Protein AF-A0A9X0CY20-F1 (afdb_monomer_lite)

Foldseek 3Di:
DDDDDDDDDDDDDDDPDDPDDDDDDDDDPPPVPVVVVVVVVVVVVVVVVVVVVCCVVPPPPPPDDDDPDDDPVPPDDWFPLCVVLCVVVLLVVLLVLVCVLPLCCQVVDPPDDPVNNVVSRDPHDPPPVSLVVSLVVLLVSLVCLCVRRVVDGDLVRGDPVSNVSSVVSNVVSCVSNVCVVVVVVVVVVPPDPPDPDDDDDDDDDD

Sequence (206 aa):
MPLRREKRLPSNSSRVEFVENKKDKSSCQRCFVRRGLIALGLSLAAITLIVVVIVVWFRPSSASDKSAENNDDAQCSFSKEARRVGLDLFLEKLRTEYHRYHPNRIASKPGVTSSEVRQVYQPYDFRPEAIKNATDASTRLYNELQTTVFADVHEQKLKLRERKAMYVAKNVLSVVSDGTLTKRIITAGTGCWVQISSVGNLHAMC

Structure (mmCIF, N/CA/C/O backbone):
data_AF-A0A9X0CY20-F1
#
_entry.id   AF-A0A9X0CY20-F1
#
loop_
_atom_site.group_PDB
_atom_site.id
_atom_site.type_symbol
_atom_site.label_atom_id
_atom_site.label_alt_id
_atom_site.label_comp_id
_atom_site.label_asym_id
_atom_site.label_entity_id
_atom_site.label_seq_id
_atom_site.pdbx_PDB_ins_code
_atom_site.Cartn_x
_atom_site.Cartn_y
_atom_site.Cartn_z
_atom_site.occupancy
_atom_site.B_iso_or_equiv
_atom_site.auth_seq_id
_atom_site.auth_comp_id
_atom_site.auth_asym_id
_atom_site.auth_atom_id
_atom_site.pdbx_PDB_model_num
ATOM 1 N N . MET A 1 1 ? 37.925 37.837 31.688 1.00 39.97 1 MET A N 1
ATOM 2 C CA . MET A 1 1 ? 36.655 37.703 32.437 1.00 39.97 1 MET A CA 1
ATOM 3 C C . MET A 1 1 ? 36.215 36.240 32.410 1.00 39.97 1 MET A C 1
ATOM 5 O O . MET A 1 1 ? 36.235 35.664 31.329 1.00 39.97 1 MET A O 1
ATOM 9 N N . PRO A 1 2 ? 35.925 35.616 33.566 1.00 40.00 2 PRO A N 1
ATOM 10 C CA . PRO A 1 2 ? 35.748 34.168 33.692 1.00 40.00 2 PRO A CA 1
ATOM 11 C C . PRO A 1 2 ? 34.288 33.675 33.574 1.00 40.00 2 PRO A C 1
ATOM 13 O O . PRO A 1 2 ? 33.352 34.368 33.954 1.00 40.00 2 PRO A O 1
ATOM 16 N N . LEU A 1 3 ? 34.167 32.435 33.073 1.00 43.38 3 LEU A N 1
ATOM 17 C CA . LEU A 1 3 ? 33.153 31.382 33.287 1.00 43.38 3 LEU A CA 1
ATOM 18 C C . LEU A 1 3 ? 31.677 31.762 33.536 1.00 43.38 3 LEU A C 1
ATOM 20 O O . LEU A 1 3 ? 31.278 32.086 34.653 1.00 43.38 3 LEU A O 1
ATOM 24 N N . ARG A 1 4 ? 30.819 31.445 32.554 1.00 42.72 4 ARG A N 1
ATOM 25 C CA . ARG A 1 4 ? 29.395 31.142 32.781 1.00 42.72 4 ARG A CA 1
ATOM 26 C C . ARG A 1 4 ? 29.094 29.719 32.300 1.00 42.72 4 ARG A C 1
ATOM 28 O O . ARG A 1 4 ? 28.840 29.473 31.129 1.00 42.72 4 ARG A O 1
ATOM 35 N N . ARG A 1 5 ? 29.199 28.758 33.225 1.00 44.44 5 ARG A N 1
ATOM 36 C CA . ARG A 1 5 ? 28.699 27.385 33.057 1.00 44.44 5 ARG A CA 1
ATOM 37 C C . ARG A 1 5 ? 27.175 27.432 33.096 1.00 44.44 5 ARG A C 1
ATOM 39 O O . ARG A 1 5 ? 26.599 27.716 34.146 1.00 44.44 5 ARG A O 1
ATOM 46 N N . GLU A 1 6 ? 26.540 27.143 31.971 1.00 46.88 6 GLU A N 1
ATOM 47 C CA . GLU A 1 6 ? 25.093 26.984 31.896 1.00 46.88 6 GLU A CA 1
ATOM 48 C C . GLU A 1 6 ? 24.696 25.616 32.463 1.00 46.88 6 GLU A C 1
ATOM 50 O O . GLU A 1 6 ? 25.247 24.570 32.107 1.00 46.88 6 GLU A O 1
ATOM 55 N N . LYS A 1 7 ? 23.793 25.649 33.443 1.00 41.75 7 LYS A N 1
ATOM 56 C CA . LYS A 1 7 ? 23.327 24.488 34.197 1.00 41.75 7 LYS A CA 1
ATOM 57 C C . LYS A 1 7 ? 22.348 23.698 33.326 1.00 41.75 7 LYS A C 1
ATOM 59 O O . LYS A 1 7 ? 21.263 24.186 33.032 1.00 41.75 7 LYS A O 1
ATOM 64 N N . ARG A 1 8 ? 22.701 22.461 32.959 1.00 39.09 8 ARG A N 1
ATOM 65 C CA . ARG A 1 8 ? 21.716 21.480 32.480 1.00 39.09 8 ARG A CA 1
ATOM 66 C C . ARG A 1 8 ? 20.822 21.069 33.649 1.00 39.09 8 ARG A C 1
ATOM 68 O O . ARG A 1 8 ? 21.316 20.533 34.639 1.00 39.09 8 ARG A O 1
ATOM 75 N N . LEU A 1 9 ? 19.519 21.290 33.509 1.00 46.66 9 LEU A N 1
ATOM 76 C CA . LEU A 1 9 ? 18.495 20.629 34.314 1.00 46.66 9 LEU A CA 1
ATOM 77 C C . LEU A 1 9 ? 18.345 19.176 33.826 1.00 46.66 9 LEU A C 1
ATOM 79 O O . LEU A 1 9 ? 18.200 18.963 32.619 1.00 46.66 9 LEU A O 1
ATOM 83 N N . PRO A 1 10 ? 18.414 18.170 34.713 1.00 43.91 10 PRO A N 1
ATOM 84 C CA . PRO A 1 10 ? 18.216 16.779 34.333 1.00 43.91 10 PRO A CA 1
ATOM 85 C C . PRO A 1 10 ? 16.7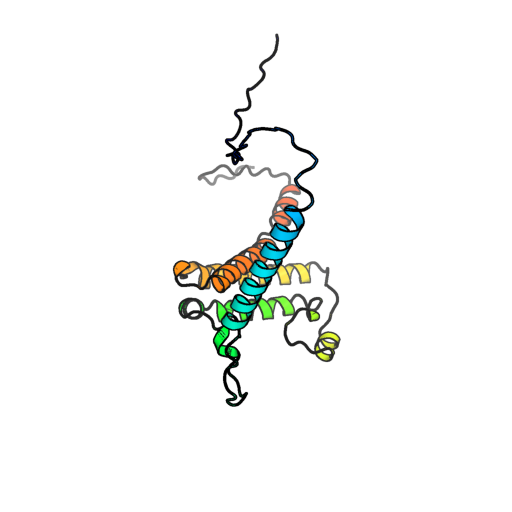29 16.446 34.159 1.00 43.91 10 PRO A C 1
ATOM 87 O O . PRO A 1 10 ? 15.895 16.736 35.012 1.00 43.91 10 PRO A O 1
ATOM 90 N N . SER A 1 11 ? 16.440 15.799 33.029 1.00 43.19 11 SER A N 1
ATOM 91 C CA . SER A 1 11 ? 15.178 15.143 32.697 1.00 43.19 11 SER A CA 1
ATOM 92 C C . SER A 1 11 ? 14.858 14.051 33.716 1.00 43.19 11 SER A C 1
ATOM 94 O O . SER A 1 11 ? 15.664 13.148 33.947 1.00 43.19 11 SER A O 1
ATOM 96 N N . ASN A 1 12 ? 13.657 14.125 34.279 1.00 41.81 12 ASN A N 1
ATOM 97 C CA . ASN A 1 12 ? 13.084 13.142 35.187 1.00 41.81 12 ASN A CA 1
ATOM 98 C C . ASN A 1 12 ? 13.000 11.775 34.490 1.00 41.81 12 ASN A C 1
ATOM 100 O O . ASN A 1 12 ? 12.227 11.593 33.553 1.00 41.81 12 ASN A O 1
ATOM 104 N N . SER A 1 13 ? 13.821 10.829 34.940 1.00 40.56 13 SER A N 1
ATOM 105 C CA . SER A 1 13 ? 13.757 9.421 34.561 1.00 40.56 13 SER A CA 1
ATOM 106 C C . SER A 1 13 ? 13.388 8.639 35.812 1.00 40.56 13 SER A C 1
ATOM 108 O O . SER A 1 13 ? 14.174 8.544 36.757 1.00 40.56 13 SER A O 1
ATOM 110 N N . SER A 1 14 ? 12.150 8.155 35.847 1.00 46.75 14 SER A N 1
ATOM 111 C CA . SER A 1 14 ? 11.608 7.333 36.922 1.00 46.75 14 SER A CA 1
ATOM 112 C C . SER A 1 14 ? 12.360 6.003 36.964 1.00 46.75 14 SER A C 1
ATOM 114 O O . SER A 1 14 ? 12.102 5.084 36.189 1.00 46.75 14 SER A O 1
ATOM 116 N N . ARG A 1 15 ? 13.340 5.934 37.864 1.00 39.25 15 ARG A N 1
ATOM 117 C CA . ARG A 1 15 ? 14.110 4.739 38.197 1.00 39.25 15 ARG A CA 1
ATOM 118 C C . ARG A 1 15 ? 13.226 3.824 39.040 1.00 39.25 15 ARG A C 1
ATOM 120 O O . ARG A 1 15 ? 12.799 4.206 40.122 1.00 39.25 15 ARG A O 1
ATOM 127 N N . VAL A 1 16 ? 12.951 2.631 38.523 1.00 46.22 16 VAL A N 1
ATOM 128 C CA . VAL A 1 16 ? 12.298 1.541 39.255 1.00 46.22 16 VAL A CA 1
ATOM 129 C C . VAL A 1 16 ? 13.186 1.179 40.448 1.00 46.22 16 VAL A C 1
ATOM 131 O O . VAL A 1 16 ? 14.309 0.703 40.268 1.00 46.22 16 VAL A O 1
ATOM 134 N N . GLU A 1 17 ? 12.714 1.471 41.660 1.00 43.78 17 GLU A N 1
ATOM 135 C CA . GLU A 1 17 ? 13.340 1.027 42.903 1.00 43.78 17 GLU A CA 1
ATOM 136 C C . GLU A 1 17 ? 13.144 -0.482 43.045 1.00 43.78 17 GLU A C 1
ATOM 138 O O . GLU A 1 17 ? 12.035 -0.982 43.226 1.00 43.78 17 GLU A O 1
ATOM 143 N N . PHE A 1 18 ? 14.247 -1.220 42.958 1.00 40.38 18 PHE A N 1
ATOM 144 C CA . PHE A 1 18 ? 14.295 -2.591 43.429 1.00 40.38 18 PHE A CA 1
ATOM 145 C C . PHE A 1 18 ? 14.432 -2.547 44.947 1.00 40.38 18 PHE A C 1
ATOM 147 O O . PHE A 1 18 ? 15.419 -2.038 45.474 1.00 40.38 18 PHE A O 1
ATOM 154 N N . VAL A 1 19 ? 13.421 -3.069 45.639 1.00 51.50 19 VAL A N 1
ATOM 155 C CA . VAL A 1 19 ? 13.451 -3.284 47.085 1.00 51.50 19 VAL A CA 1
ATOM 156 C C . VAL A 1 19 ? 14.559 -4.286 47.394 1.00 51.50 19 VAL A C 1
ATOM 158 O O . VAL A 1 19 ? 14.418 -5.489 47.176 1.00 51.50 19 VAL A O 1
ATOM 161 N N . GLU A 1 20 ? 15.678 -3.781 47.899 1.00 50.16 20 GLU A N 1
ATOM 162 C CA . GLU A 1 20 ? 16.756 -4.587 48.451 1.00 50.16 20 GLU A CA 1
ATOM 163 C C . GLU A 1 20 ? 16.372 -4.961 49.890 1.00 50.16 20 GLU A C 1
ATOM 165 O O . GLU A 1 20 ? 16.476 -4.156 50.815 1.00 50.16 20 GLU A O 1
ATOM 170 N N . ASN A 1 21 ? 15.856 -6.177 50.085 1.00 41.31 21 ASN A N 1
ATOM 171 C CA . ASN A 1 21 ? 15.606 -6.707 51.422 1.00 41.31 21 ASN A CA 1
ATOM 172 C C . ASN A 1 21 ? 16.854 -7.449 51.913 1.00 41.31 21 ASN A C 1
ATOM 174 O O . ASN A 1 21 ? 17.261 -8.468 51.352 1.00 41.31 21 ASN A O 1
ATOM 178 N N . LYS A 1 22 ? 17.464 -6.905 52.966 1.00 48.34 22 LYS A N 1
ATOM 179 C CA . LYS A 1 22 ? 18.657 -7.425 53.629 1.00 48.34 22 LYS A CA 1
ATOM 180 C C . LYS A 1 22 ? 18.279 -7.918 55.025 1.00 48.34 22 LYS A C 1
ATOM 182 O O . LYS A 1 22 ? 17.743 -7.130 55.801 1.00 48.34 22 LYS A O 1
ATOM 187 N N . LYS A 1 23 ? 18.612 -9.178 55.337 1.00 37.78 23 LYS A N 1
ATOM 188 C CA . LYS A 1 23 ? 18.894 -9.748 56.680 1.00 37.78 23 LYS A CA 1
ATOM 189 C C . LYS A 1 23 ? 18.993 -11.271 56.566 1.00 37.78 23 LYS A C 1
ATOM 191 O O . LYS A 1 23 ? 18.192 -11.870 55.866 1.00 37.78 23 LYS A O 1
ATOM 196 N N . ASP A 1 24 ? 19.847 -12.010 57.256 1.00 41.66 24 ASP A N 1
ATOM 197 C CA . ASP A 1 24 ? 21.168 -11.811 57.857 1.00 41.66 24 ASP A CA 1
ATOM 198 C C . ASP A 1 24 ? 21.748 -13.237 57.988 1.00 41.66 24 ASP A C 1
ATOM 200 O O . ASP A 1 24 ? 21.003 -14.216 58.081 1.00 41.66 24 ASP A O 1
ATOM 204 N N . LYS A 1 25 ? 23.076 -13.380 57.958 1.00 49.03 25 LYS A N 1
ATOM 205 C CA . LYS A 1 25 ? 23.772 -14.672 58.096 1.00 49.03 25 LYS A CA 1
ATOM 206 C C . LYS A 1 25 ? 23.758 -15.165 59.547 1.00 49.03 25 LYS A C 1
ATOM 208 O O . LYS A 1 25 ? 24.221 -14.448 60.428 1.00 49.03 25 LYS A O 1
ATOM 213 N N . SER A 1 26 ? 23.445 -16.444 59.767 1.00 43.00 26 SER A N 1
ATOM 214 C CA . SER A 1 26 ? 24.059 -17.216 60.856 1.00 43.00 26 SER A CA 1
ATOM 215 C C . SER A 1 26 ? 24.160 -18.713 60.528 1.00 43.00 26 SER A C 1
ATOM 217 O O . SER A 1 26 ? 23.377 -19.291 59.780 1.00 43.00 26 SER A O 1
ATOM 219 N N . SER A 1 27 ? 25.251 -19.289 61.016 1.00 49.16 27 SER A N 1
ATOM 220 C CA . SER A 1 27 ? 25.863 -20.560 60.638 1.00 49.16 27 SER A CA 1
ATOM 221 C C . SER A 1 27 ? 25.198 -21.785 61.278 1.00 49.16 27 SER A C 1
ATOM 223 O O . SER A 1 27 ? 24.939 -21.786 62.476 1.00 49.16 27 SER A O 1
ATOM 225 N N . CYS A 1 28 ? 25.049 -22.872 60.508 1.00 47.00 28 CYS A N 1
ATOM 226 C CA . CYS A 1 28 ? 25.294 -24.243 60.982 1.00 47.00 28 CYS A CA 1
ATOM 227 C C . CYS A 1 28 ? 25.550 -25.174 59.777 1.00 47.00 28 CYS A C 1
ATOM 229 O O . CYS A 1 28 ? 24.657 -25.835 59.241 1.00 47.00 28 CYS A O 1
ATOM 231 N N . GLN A 1 29 ? 26.799 -25.201 59.312 1.00 57.97 29 GLN A N 1
ATOM 232 C CA . GLN A 1 29 ? 27.235 -25.823 58.053 1.00 57.97 29 GLN A CA 1
ATOM 233 C C . GLN A 1 29 ? 27.394 -27.360 58.112 1.00 57.97 29 GLN A C 1
ATOM 235 O O . GLN A 1 29 ? 28.188 -27.932 57.370 1.00 57.97 29 GLN A O 1
ATOM 240 N N . ARG A 1 30 ? 26.653 -28.067 58.979 1.00 50.34 30 ARG A N 1
ATOM 241 C CA . ARG A 1 30 ? 26.664 -29.549 59.003 1.00 50.34 30 ARG A CA 1
ATOM 242 C C . ARG A 1 30 ? 25.290 -30.227 59.084 1.00 50.34 30 ARG A C 1
ATOM 244 O O . ARG A 1 30 ? 25.230 -31.446 58.991 1.00 50.34 30 ARG A O 1
ATOM 251 N N . CYS A 1 31 ? 24.182 -29.477 59.130 1.00 52.06 31 CYS A N 1
ATOM 252 C CA . CYS A 1 31 ? 22.826 -30.058 59.200 1.00 52.06 31 CYS A CA 1
ATOM 253 C C . CYS A 1 31 ? 21.994 -29.935 57.905 1.00 52.06 31 CYS A C 1
ATOM 255 O O . CYS A 1 31 ? 20.898 -30.489 57.825 1.00 52.06 31 CYS A O 1
ATOM 257 N N . PHE A 1 32 ? 22.487 -29.241 56.872 1.00 51.56 32 PHE A N 1
ATOM 258 C CA . PHE A 1 32 ? 21.675 -28.888 55.694 1.00 51.56 32 PHE A CA 1
ATOM 259 C C . PHE A 1 32 ? 21.606 -29.968 54.603 1.00 51.56 32 PHE A C 1
ATOM 261 O O . PHE A 1 32 ? 20.656 -30.006 53.823 1.00 51.56 32 PHE A O 1
ATOM 268 N N . VAL A 1 33 ? 22.578 -30.884 54.560 1.00 55.72 33 VAL A N 1
ATOM 269 C CA . VAL A 1 33 ? 22.746 -31.802 53.419 1.00 55.72 33 VAL A CA 1
ATOM 270 C C . VAL A 1 33 ? 21.648 -32.871 53.339 1.00 55.72 33 VAL A C 1
ATOM 272 O O . VAL A 1 33 ? 21.245 -33.253 52.246 1.00 55.72 33 VAL A O 1
ATOM 275 N N . ARG A 1 34 ? 21.094 -33.316 54.478 1.00 54.28 34 ARG A N 1
ATOM 276 C CA . ARG A 1 34 ? 20.005 -34.316 54.498 1.00 54.28 34 ARG A CA 1
ATOM 277 C C . ARG A 1 34 ? 18.607 -33.721 54.317 1.00 54.28 34 ARG A C 1
ATOM 279 O O . ARG A 1 34 ? 17.761 -34.362 53.706 1.00 54.28 34 ARG A O 1
ATOM 286 N N . ARG A 1 35 ? 18.351 -32.500 54.803 1.00 54.75 35 ARG A N 1
ATOM 287 C CA . ARG A 1 35 ? 17.037 -31.839 54.648 1.00 54.75 35 ARG A CA 1
ATOM 288 C C . ARG A 1 35 ? 16.851 -31.184 53.274 1.00 54.75 35 ARG A C 1
ATOM 290 O O . ARG A 1 35 ? 15.718 -31.070 52.821 1.00 54.75 35 ARG A O 1
ATOM 297 N N . GLY A 1 36 ? 17.943 -30.829 52.589 1.00 55.34 36 GLY A N 1
ATOM 298 C CA . GLY A 1 36 ? 17.901 -30.284 51.227 1.00 55.34 36 GLY A CA 1
ATOM 299 C C . GLY A 1 36 ? 17.411 -31.282 50.171 1.00 55.34 36 GLY A C 1
ATOM 300 O O . GLY A 1 36 ? 16.652 -30.898 49.289 1.00 55.34 36 GLY A O 1
ATOM 301 N N . LEU A 1 37 ? 17.764 -32.568 50.289 1.00 58.97 37 LEU A N 1
ATOM 302 C CA . LEU A 1 37 ? 17.346 -33.600 49.326 1.00 58.97 37 LEU A CA 1
ATOM 303 C C . LEU A 1 37 ? 15.840 -33.901 49.389 1.00 58.97 37 LEU A C 1
ATOM 305 O O . LEU A 1 37 ? 15.208 -34.090 48.354 1.00 58.97 37 LEU A O 1
ATOM 309 N N . ILE A 1 38 ? 15.246 -33.883 50.587 1.00 63.19 38 ILE A N 1
ATOM 310 C CA . ILE A 1 38 ? 13.804 -34.116 50.773 1.00 63.19 38 ILE A CA 1
ATOM 311 C C . ILE A 1 38 ? 12.996 -32.913 50.263 1.00 63.19 38 ILE A C 1
ATOM 313 O O . ILE A 1 38 ? 11.999 -33.089 49.567 1.00 63.19 38 ILE A O 1
ATOM 317 N N . ALA A 1 39 ? 13.449 -31.688 50.548 1.00 64.38 39 ALA A N 1
ATOM 318 C CA . ALA A 1 39 ? 12.793 -30.470 50.069 1.00 64.38 39 ALA A CA 1
ATOM 319 C C . ALA A 1 39 ? 12.892 -30.304 48.539 1.00 64.38 39 ALA A C 1
ATOM 321 O O . ALA A 1 39 ? 11.929 -29.866 47.912 1.00 64.38 39 ALA A O 1
ATOM 322 N N . LEU A 1 40 ? 14.019 -30.702 47.934 1.00 70.38 40 LEU A N 1
ATOM 323 C CA . LEU A 1 40 ? 14.199 -30.716 46.478 1.00 70.38 40 LEU A CA 1
ATOM 324 C C . LEU A 1 40 ? 13.338 -31.795 45.800 1.00 70.38 40 LEU A C 1
ATOM 326 O O . LEU A 1 40 ? 12.780 -31.564 44.731 1.00 70.38 40 LEU A O 1
ATOM 330 N N . GLY A 1 41 ? 13.190 -32.965 46.428 1.00 74.00 41 GLY A N 1
ATOM 331 C CA . GLY A 1 41 ? 12.301 -34.018 45.930 1.00 74.00 41 GLY A CA 1
ATOM 332 C C . GLY A 1 41 ? 10.829 -33.596 45.941 1.00 74.00 41 GLY A C 1
ATOM 333 O O . GLY A 1 41 ? 10.123 -33.785 44.951 1.00 74.00 41 GLY A O 1
ATOM 334 N N . LEU A 1 42 ? 10.373 -32.963 47.028 1.00 79.62 42 LEU A N 1
ATOM 335 C CA . LEU A 1 42 ? 8.995 -32.474 47.148 1.00 79.62 42 LEU A CA 1
ATOM 336 C C . LEU A 1 42 ? 8.681 -31.335 46.170 1.00 79.62 42 LEU A C 1
ATOM 338 O O . LEU A 1 42 ? 7.580 -31.294 45.624 1.00 79.62 42 LEU A O 1
ATOM 342 N N . SER A 1 43 ? 9.632 -30.434 45.907 1.00 78.88 43 SER A N 1
ATOM 343 C CA . SER A 1 43 ? 9.419 -29.353 44.941 1.00 78.88 43 SER A CA 1
ATOM 344 C C . SER A 1 43 ? 9.322 -29.872 43.504 1.00 78.88 43 SER A C 1
ATOM 346 O O . SER A 1 43 ? 8.433 -29.446 42.768 1.00 78.88 43 SER A O 1
ATOM 348 N N . LEU A 1 44 ? 10.150 -30.848 43.113 1.00 83.50 44 LEU A N 1
ATOM 349 C CA . LEU A 1 44 ? 10.052 -31.497 41.799 1.00 83.50 44 LEU A CA 1
ATOM 350 C C . LEU A 1 44 ? 8.736 -32.283 41.639 1.00 83.50 44 LEU A C 1
ATOM 352 O O . LEU A 1 44 ? 8.099 -32.214 40.585 1.00 83.50 44 LEU A O 1
ATOM 356 N N . ALA A 1 45 ? 8.277 -32.969 42.689 1.00 84.69 45 ALA A N 1
ATOM 357 C CA . ALA A 1 45 ? 6.979 -33.651 42.688 1.00 84.69 45 ALA A CA 1
ATOM 358 C C . ALA A 1 45 ? 5.794 -32.667 42.573 1.00 84.69 45 ALA A C 1
ATOM 360 O O . ALA A 1 45 ? 4.841 -32.913 41.836 1.00 84.69 45 ALA A O 1
ATOM 361 N N . ALA A 1 46 ? 5.863 -31.513 43.242 1.00 85.88 46 ALA A N 1
ATOM 362 C CA . ALA A 1 46 ? 4.831 -30.481 43.138 1.00 85.88 46 ALA A CA 1
ATOM 363 C C . ALA A 1 46 ? 4.788 -29.838 41.740 1.00 85.88 46 ALA A C 1
ATOM 365 O O . ALA A 1 46 ? 3.711 -29.659 41.173 1.00 85.88 46 ALA A O 1
ATOM 366 N N . ILE A 1 47 ? 5.951 -29.537 41.150 1.00 88.06 47 ILE A N 1
ATOM 367 C CA . ILE A 1 47 ? 6.042 -28.958 39.800 1.00 88.06 47 ILE A CA 1
ATOM 368 C C . ILE A 1 47 ? 5.497 -29.935 38.751 1.00 88.06 47 ILE A C 1
ATOM 370 O O . ILE A 1 47 ? 4.738 -29.527 37.873 1.00 88.06 47 ILE A O 1
ATOM 374 N N . THR A 1 48 ? 5.826 -31.226 38.853 1.00 85.94 48 THR A N 1
ATOM 375 C CA . THR A 1 48 ? 5.307 -32.244 37.921 1.00 85.94 48 THR A CA 1
ATOM 376 C C . THR A 1 48 ? 3.786 -32.385 38.007 1.00 85.94 48 THR A C 1
ATOM 378 O O . THR A 1 48 ? 3.136 -32.432 36.964 1.00 85.94 48 THR A O 1
ATOM 381 N N . LEU A 1 49 ? 3.192 -32.343 39.206 1.00 89.75 49 LEU A N 1
ATOM 382 C CA . LEU A 1 49 ? 1.731 -32.322 39.362 1.00 89.75 49 LEU A CA 1
ATOM 383 C C . LEU A 1 49 ? 1.085 -31.091 38.717 1.00 89.75 49 LEU A C 1
ATOM 385 O O . LEU A 1 49 ? 0.080 -31.228 38.022 1.00 89.75 49 LEU A O 1
ATOM 389 N N . ILE A 1 50 ? 1.669 -29.902 38.892 1.00 89.50 50 ILE A N 1
ATOM 390 C CA . ILE A 1 50 ? 1.154 -28.667 38.282 1.00 89.50 50 ILE A CA 1
ATOM 391 C C . ILE A 1 50 ? 1.189 -28.766 36.751 1.00 89.50 50 ILE A C 1
ATOM 393 O O . ILE A 1 50 ? 0.204 -28.430 36.097 1.00 89.50 50 ILE A O 1
ATOM 397 N N . VAL A 1 51 ? 2.280 -29.278 36.173 1.00 88.31 51 VAL A N 1
ATOM 398 C CA . VAL A 1 51 ? 2.394 -29.468 34.717 1.00 88.31 51 VAL A CA 1
ATOM 399 C C . VAL A 1 51 ? 1.363 -30.475 34.205 1.00 88.31 51 VAL A C 1
ATOM 401 O O . VAL A 1 51 ? 0.724 -30.211 33.191 1.00 88.31 51 VAL A O 1
ATOM 404 N N . VAL A 1 52 ? 1.136 -31.591 34.907 1.00 87.38 52 VAL A N 1
ATOM 405 C CA . VAL A 1 52 ? 0.106 -32.576 34.524 1.00 87.38 52 VAL A CA 1
ATOM 406 C C . VAL A 1 52 ? -1.290 -31.955 34.567 1.00 87.38 52 VAL A C 1
ATOM 408 O O . VAL A 1 52 ? -2.058 -32.132 33.623 1.00 87.38 52 VAL A O 1
ATOM 411 N N . VAL A 1 53 ? -1.613 -31.181 35.607 1.00 88.38 53 VAL A N 1
ATOM 412 C CA . VAL A 1 53 ? -2.900 -30.472 35.701 1.00 88.38 53 VAL A CA 1
ATOM 413 C C . VAL A 1 53 ? -3.055 -29.478 34.553 1.00 88.38 53 VAL A C 1
ATOM 415 O O . VAL A 1 53 ? -4.098 -29.483 33.904 1.00 88.38 53 VAL A O 1
ATOM 418 N N . ILE A 1 54 ? -2.019 -28.688 34.251 1.00 86.38 54 ILE A N 1
ATOM 419 C CA . ILE A 1 54 ? -2.034 -27.752 33.121 1.00 86.38 54 ILE A CA 1
ATOM 420 C C . ILE A 1 54 ? -2.235 -28.508 31.813 1.00 86.38 54 ILE A C 1
ATOM 422 O O . ILE A 1 54 ? -3.103 -28.114 31.061 1.00 86.38 54 ILE A O 1
ATOM 426 N N . VAL A 1 55 ? -1.517 -29.599 31.538 1.00 83.81 55 VAL A N 1
ATOM 427 C CA . VAL A 1 55 ? -1.657 -30.355 30.276 1.00 83.81 55 VAL A CA 1
ATOM 428 C C . VAL A 1 55 ? -3.027 -31.032 30.156 1.00 83.81 55 VAL A C 1
ATOM 430 O 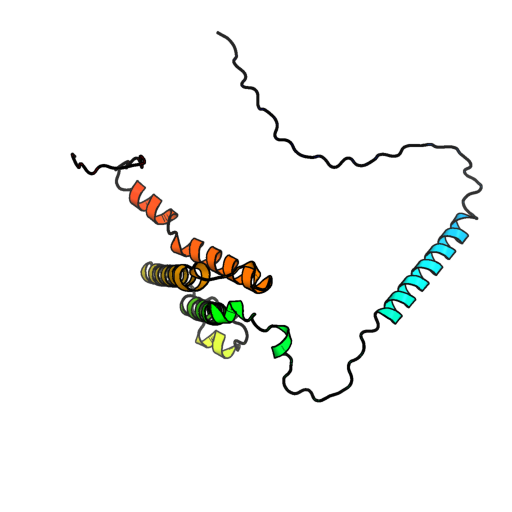O . VAL A 1 55 ? -3.562 -31.133 29.055 1.00 83.81 55 VAL A O 1
ATOM 433 N N . VAL A 1 56 ? -3.627 -31.469 31.267 1.00 82.25 56 VAL A N 1
ATOM 434 C CA . VAL A 1 56 ? -4.984 -32.041 31.276 1.00 82.25 56 VAL A CA 1
ATOM 435 C C . VAL A 1 56 ? -6.050 -30.956 31.085 1.00 82.25 56 VAL A C 1
ATOM 437 O O . VAL A 1 56 ? -7.013 -31.191 30.357 1.00 82.25 56 VAL A O 1
ATOM 440 N N . TRP A 1 57 ? -5.876 -29.772 31.682 1.00 74.50 57 TRP A N 1
ATOM 441 C CA . TRP A 1 57 ? -6.776 -28.620 31.506 1.00 74.50 57 TRP A CA 1
ATOM 442 C C . TRP A 1 57 ? -6.612 -27.929 30.149 1.00 74.50 57 TRP A C 1
ATOM 444 O O . TRP A 1 57 ? -7.593 -27.525 29.537 1.00 74.50 57 TRP A O 1
ATOM 454 N N . PHE A 1 58 ? -5.381 -27.834 29.657 1.00 70.25 58 PHE A N 1
ATOM 455 C CA . PHE A 1 58 ? -5.016 -27.389 28.315 1.00 70.25 58 PHE A CA 1
ATOM 456 C C . PHE A 1 58 ? -4.966 -28.558 27.336 1.00 70.25 58 PHE A C 1
ATOM 458 O O . PHE A 1 58 ? -4.244 -28.493 26.342 1.00 70.25 58 PHE A O 1
ATOM 465 N N . ARG A 1 59 ? -5.755 -29.620 27.547 1.00 68.12 59 ARG A N 1
ATOM 466 C CA . ARG A 1 59 ? -6.119 -30.448 26.400 1.00 68.12 59 ARG A CA 1
ATOM 467 C C . ARG A 1 59 ? -6.914 -29.541 25.465 1.00 68.12 59 ARG A C 1
ATOM 469 O O . ARG A 1 59 ? -8.007 -29.120 25.850 1.00 68.12 59 ARG A O 1
ATOM 476 N N . PRO A 1 60 ? -6.398 -29.201 24.269 1.00 55.00 60 PRO A N 1
ATOM 477 C CA . PRO A 1 60 ? -7.243 -28.567 23.282 1.00 55.00 60 PRO A CA 1
ATOM 478 C C . PRO A 1 60 ? -8.385 -29.547 23.041 1.00 55.00 60 PRO A C 1
ATOM 480 O O . PRO A 1 60 ? -8.149 -30.718 22.745 1.00 55.00 60 PRO A O 1
ATOM 483 N N . SER A 1 61 ? -9.613 -29.080 23.260 1.00 52.84 61 SER A N 1
ATOM 484 C CA . SER A 1 61 ? -10.806 -29.780 22.810 1.00 52.84 61 SER A CA 1
ATOM 485 C C . SER A 1 61 ? -10.579 -30.104 21.338 1.00 52.84 61 SER A C 1
ATOM 487 O O . SER A 1 61 ? -10.548 -29.200 20.502 1.00 52.84 61 SER A O 1
ATOM 489 N N . SER A 1 62 ? -10.294 -31.371 21.039 1.00 51.84 62 SER A N 1
ATOM 490 C CA . SER A 1 62 ? -10.244 -31.872 19.677 1.00 51.84 62 SER A CA 1
ATOM 491 C C . SER A 1 62 ? -11.664 -31.746 19.156 1.00 51.84 62 SER A C 1
ATOM 493 O O . SER A 1 62 ? -12.522 -32.584 19.443 1.00 51.84 62 SER A O 1
ATOM 495 N N . ALA A 1 63 ? -11.918 -30.619 18.493 1.00 45.84 63 ALA A N 1
ATOM 496 C CA . ALA A 1 63 ? -13.157 -30.361 17.802 1.00 45.84 63 ALA A CA 1
ATOM 497 C C . ALA A 1 63 ? -13.415 -31.549 16.873 1.00 45.84 63 ALA A C 1
ATOM 499 O O . ALA A 1 63 ? -12.574 -31.923 16.060 1.00 45.84 63 ALA A O 1
ATOM 500 N N . SER A 1 64 ? -14.571 -32.157 17.101 1.00 45.12 64 SER A N 1
ATOM 501 C CA . SER A 1 64 ? -15.171 -33.235 16.336 1.00 45.12 64 SER A CA 1
ATOM 502 C C . SER A 1 64 ? -15.002 -33.063 14.830 1.00 45.12 64 SER A C 1
ATOM 504 O O . SER A 1 64 ? -15.296 -31.987 14.303 1.00 45.12 64 SER A O 1
ATOM 506 N N . ASP A 1 65 ? -14.664 -34.164 14.162 1.00 48.81 65 ASP A N 1
ATOM 507 C CA . ASP A 1 65 ? -14.828 -34.383 12.730 1.00 48.81 65 ASP A CA 1
ATOM 508 C C . ASP A 1 65 ? -16.176 -33.850 12.229 1.00 48.81 65 ASP A C 1
ATOM 510 O O . ASP A 1 65 ? -17.229 -34.447 12.464 1.00 48.81 65 ASP A O 1
ATOM 514 N N . LYS A 1 66 ? -16.138 -32.726 11.510 1.00 46.12 66 LYS A N 1
ATOM 515 C CA . LYS A 1 66 ? -17.160 -32.335 10.537 1.00 46.12 66 LYS A CA 1
ATOM 516 C C . LYS A 1 66 ? -16.469 -31.665 9.358 1.00 46.12 66 LYS A C 1
ATOM 518 O O . LYS A 1 66 ? -16.014 -30.537 9.471 1.00 46.12 66 LYS A O 1
ATOM 523 N N . SER A 1 67 ? -16.408 -32.420 8.262 1.00 42.81 67 SER A N 1
ATOM 524 C CA . SER A 1 67 ? -16.267 -31.992 6.867 1.00 42.81 67 SER A CA 1
ATOM 525 C C . SER A 1 67 ? -15.418 -30.739 6.638 1.00 42.81 67 SER A C 1
ATOM 527 O O . SER A 1 67 ? -15.900 -29.610 6.716 1.00 42.81 67 SER A O 1
ATOM 529 N N . ALA A 1 68 ? -14.153 -30.965 6.289 1.00 46.38 68 ALA A N 1
ATOM 530 C CA . ALA A 1 68 ? -13.270 -29.960 5.725 1.00 46.38 68 ALA A CA 1
ATOM 531 C C . ALA A 1 68 ? -13.787 -29.521 4.344 1.00 46.38 68 ALA A C 1
ATOM 533 O O . ALA A 1 68 ? -13.384 -30.050 3.314 1.00 46.38 68 ALA A O 1
ATOM 534 N N . GLU A 1 69 ? -14.689 -28.545 4.339 1.00 50.81 69 GLU A N 1
ATOM 535 C CA . GLU A 1 69 ? -14.926 -27.677 3.193 1.00 50.81 69 GLU A CA 1
ATOM 536 C C . GLU A 1 69 ? -15.131 -26.241 3.710 1.00 50.81 69 GLU A C 1
ATOM 538 O O . GLU A 1 69 ? -16.109 -25.925 4.386 1.00 50.81 69 GLU A O 1
ATOM 543 N N . ASN A 1 70 ? -14.126 -25.400 3.443 1.00 49.12 70 ASN A N 1
ATOM 544 C CA . ASN A 1 70 ? -14.142 -23.933 3.462 1.00 49.12 70 ASN A CA 1
ATOM 545 C C . ASN A 1 70 ? -14.714 -23.232 4.712 1.00 49.12 70 ASN A C 1
ATOM 547 O O . ASN A 1 70 ? -15.749 -22.575 4.639 1.00 49.12 70 ASN A O 1
ATOM 551 N N . ASN A 1 71 ? -14.006 -23.273 5.847 1.00 48.09 71 ASN A N 1
ATOM 552 C CA . ASN A 1 71 ? -14.277 -22.356 6.972 1.00 48.09 71 ASN A CA 1
ATOM 553 C C . ASN A 1 71 ? -13.027 -21.676 7.569 1.00 48.09 71 ASN A C 1
ATOM 555 O O . ASN A 1 71 ? -13.107 -21.085 8.646 1.00 48.09 71 ASN A O 1
ATOM 559 N N . ASP A 1 72 ? -11.895 -21.666 6.859 1.00 49.00 72 ASP A N 1
ATOM 560 C CA . ASP A 1 72 ? -10.697 -20.927 7.299 1.00 49.00 72 ASP A CA 1
ATOM 561 C C . ASP A 1 72 ? -10.800 -19.404 7.051 1.00 49.00 72 ASP A C 1
ATOM 563 O O . ASP A 1 72 ? -10.081 -18.611 7.663 1.00 49.00 72 ASP A O 1
ATOM 567 N N . ASP A 1 73 ? -11.763 -18.952 6.240 1.00 54.69 73 ASP A N 1
ATOM 568 C CA . ASP A 1 73 ? -11.949 -17.528 5.913 1.00 54.69 73 ASP A CA 1
ATOM 569 C C . ASP A 1 73 ? -12.652 -16.713 7.016 1.00 54.69 73 ASP A C 1
ATOM 571 O O . ASP A 1 73 ? -12.611 -15.475 7.031 1.00 54.69 73 ASP A O 1
ATOM 575 N N . ALA A 1 74 ? -13.281 -17.372 7.994 1.00 57.09 74 ALA A N 1
ATOM 576 C CA . ALA A 1 74 ? -14.035 -16.678 9.038 1.00 57.09 74 ALA A CA 1
ATOM 577 C C . ALA A 1 74 ? -13.128 -15.987 10.076 1.00 57.09 74 ALA A C 1
ATOM 579 O O . ALA A 1 74 ? -13.498 -14.946 10.638 1.00 57.09 74 ALA A O 1
ATOM 580 N N . GLN A 1 75 ? -11.920 -16.510 10.318 1.00 60.22 75 GLN A N 1
ATO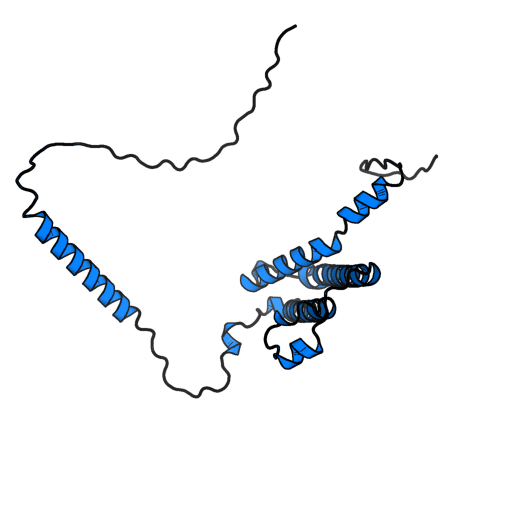M 581 C CA . GLN A 1 75 ? -11.082 -16.082 11.448 1.00 60.22 75 GLN A CA 1
ATOM 582 C C . GLN A 1 75 ? -10.394 -14.715 11.220 1.00 60.22 75 GLN A C 1
ATOM 584 O O . GLN A 1 75 ? -10.078 -13.983 12.170 1.00 60.22 75 GLN A O 1
ATOM 589 N N . CYS A 1 76 ? -10.251 -14.282 9.962 1.00 76.06 76 CYS A N 1
ATOM 590 C CA . CYS A 1 76 ? -9.491 -13.081 9.590 1.00 76.06 76 CYS A CA 1
ATOM 591 C C . CYS A 1 76 ? -10.283 -12.006 8.831 1.00 76.06 76 CYS A C 1
ATOM 593 O O . CYS A 1 76 ? -9.694 -11.101 8.250 1.00 76.06 76 CYS A O 1
ATOM 595 N N . SER A 1 77 ? -11.612 -12.001 8.929 1.00 87.75 77 SER A N 1
ATOM 596 C CA . SER A 1 77 ? -12.449 -11.026 8.215 1.00 87.75 77 SER A CA 1
ATOM 597 C C . SER A 1 77 ? -12.312 -9.569 8.706 1.00 87.75 77 SER A C 1
ATOM 599 O O . SER A 1 77 ? -12.139 -9.290 9.905 1.00 87.75 77 SER A O 1
ATOM 601 N N . PHE A 1 78 ? -12.427 -8.611 7.783 1.00 90.94 78 PHE A N 1
ATOM 602 C CA . PHE A 1 78 ? -12.453 -7.178 8.092 1.00 90.94 78 PHE A CA 1
ATOM 603 C C . PHE A 1 78 ? -13.691 -6.785 8.910 1.00 90.94 78 PHE A C 1
ATOM 605 O O . PHE A 1 78 ? -14.779 -7.353 8.734 1.00 90.94 78 PHE A O 1
ATOM 612 N N . SER A 1 79 ? -13.523 -5.812 9.807 1.00 93.75 79 SER A N 1
ATOM 613 C CA . SER A 1 79 ? -14.598 -5.178 10.570 1.00 93.75 79 SER A CA 1
ATOM 614 C C . SER A 1 79 ? -15.596 -4.468 9.655 1.00 93.75 79 SER A C 1
ATOM 616 O O . SER A 1 79 ? -15.290 -4.119 8.515 1.00 93.75 79 SER A O 1
ATOM 618 N N . LYS A 1 80 ? -16.814 -4.245 10.163 1.00 95.00 80 LYS A N 1
ATOM 619 C CA . LYS A 1 80 ? -17.850 -3.503 9.428 1.00 95.00 80 LYS A CA 1
ATOM 620 C C . LYS A 1 80 ? -17.383 -2.087 9.085 1.00 95.00 80 LYS A C 1
ATOM 622 O O . LYS A 1 80 ? -17.641 -1.616 7.987 1.00 95.00 80 LYS A O 1
ATOM 627 N N . GLU A 1 81 ? -16.664 -1.445 10.008 1.00 94.81 81 GLU A N 1
ATOM 628 C CA . GLU A 1 81 ? -16.115 -0.106 9.798 1.00 94.81 81 GLU A CA 1
ATOM 629 C C . GLU A 1 81 ? -15.045 -0.099 8.706 1.00 94.81 81 GLU A C 1
ATOM 631 O O . GLU A 1 81 ? -15.102 0.749 7.824 1.00 94.81 81 GLU A O 1
ATOM 636 N N . ALA A 1 82 ? -14.119 -1.065 8.716 1.00 94.31 82 ALA A N 1
ATOM 637 C CA . ALA A 1 82 ? -13.075 -1.161 7.698 1.00 94.31 82 ALA A CA 1
ATOM 638 C C . ALA A 1 82 ? -13.656 -1.292 6.282 1.00 94.31 82 ALA A C 1
ATOM 640 O O . ALA A 1 82 ? -13.179 -0.624 5.372 1.00 94.31 82 ALA A O 1
ATOM 641 N N . ARG A 1 83 ? -14.718 -2.091 6.111 1.00 95.12 83 ARG A N 1
ATOM 642 C CA . ARG A 1 83 ? -15.416 -2.212 4.820 1.00 95.12 83 ARG A CA 1
ATOM 643 C C . ARG A 1 83 ? -16.194 -0.950 4.459 1.00 95.12 83 ARG A C 1
ATOM 645 O O . ARG A 1 83 ? -16.225 -0.568 3.299 1.00 95.12 83 ARG A O 1
ATOM 652 N N . ARG A 1 84 ? -16.799 -0.275 5.448 1.00 95.56 84 ARG A N 1
ATOM 653 C CA . ARG A 1 84 ? -17.537 0.982 5.235 1.00 95.56 84 ARG A CA 1
ATOM 654 C C . ARG A 1 84 ? -16.637 2.075 4.661 1.00 95.56 84 ARG A C 1
ATOM 656 O O . ARG A 1 84 ? -17.065 2.783 3.760 1.00 95.56 84 ARG A O 1
ATOM 663 N N . VAL A 1 85 ? -15.416 2.205 5.182 1.00 94.94 85 VAL A N 1
ATOM 664 C CA . VAL A 1 85 ? -14.431 3.190 4.696 1.00 94.94 85 VAL A CA 1
ATOM 665 C C . VAL A 1 85 ? -13.610 2.686 3.503 1.00 94.94 85 VAL A C 1
ATOM 667 O O . VAL A 1 85 ? -12.729 3.394 3.031 1.00 94.94 85 VAL A O 1
ATOM 670 N N . GLY A 1 86 ? -13.850 1.457 3.030 1.00 94.50 86 GLY A N 1
ATOM 671 C CA . GLY A 1 86 ? -13.122 0.860 1.906 1.00 94.50 86 GLY A CA 1
ATOM 672 C C . GLY A 1 86 ? -11.649 0.538 2.189 1.00 94.50 86 GLY A C 1
ATOM 673 O O . GLY A 1 86 ? -10.844 0.483 1.261 1.00 94.50 86 GLY A O 1
ATOM 674 N N . LEU A 1 87 ? -11.265 0.329 3.455 1.00 95.69 87 LEU A N 1
ATOM 675 C CA . LEU A 1 87 ? -9.881 0.015 3.832 1.00 95.69 87 LEU A CA 1
ATOM 676 C C . LEU A 1 87 ? -9.415 -1.324 3.242 1.00 95.69 87 LEU A C 1
ATOM 678 O O . LEU A 1 87 ? -8.252 -1.465 2.876 1.00 95.69 87 LEU A O 1
ATOM 682 N N . ASP A 1 88 ? -10.303 -2.308 3.154 1.00 93.94 88 ASP A N 1
ATOM 683 C CA . ASP A 1 88 ? -10.028 -3.616 2.556 1.00 93.94 88 ASP A CA 1
ATOM 684 C C . ASP A 1 88 ? -9.686 -3.501 1.065 1.00 93.94 88 ASP A C 1
ATOM 686 O O . ASP A 1 88 ? -8.612 -3.942 0.644 1.00 93.94 88 ASP A O 1
ATOM 690 N N . LEU A 1 89 ? -10.543 -2.821 0.302 1.00 94.69 89 LEU A N 1
ATOM 691 C CA . LEU A 1 89 ? -10.338 -2.552 -1.123 1.00 94.69 89 LEU A CA 1
ATOM 692 C C . LEU A 1 89 ? -9.073 -1.720 -1.361 1.00 94.69 89 LEU A C 1
ATOM 694 O O . LEU A 1 89 ? -8.294 -2.006 -2.273 1.00 94.69 89 LEU A O 1
ATOM 698 N N . PHE A 1 90 ? -8.826 -0.718 -0.513 1.00 96.06 90 PHE A N 1
ATOM 699 C CA . PHE A 1 90 ? -7.620 0.097 -0.598 1.00 96.06 90 PHE A CA 1
ATOM 700 C C . PHE A 1 90 ? -6.348 -0.735 -0.381 1.00 96.06 90 PHE A C 1
ATOM 702 O O . PHE A 1 90 ? -5.393 -0.612 -1.148 1.00 96.06 90 PHE A O 1
ATOM 709 N N . LEU A 1 91 ? -6.314 -1.598 0.640 1.00 94.19 91 LEU A N 1
ATOM 710 C CA . LEU A 1 91 ? -5.144 -2.437 0.924 1.00 94.19 91 LEU A CA 1
ATOM 711 C C . LEU A 1 91 ? -4.879 -3.450 -0.198 1.00 94.19 91 LEU A C 1
ATOM 713 O O . LEU A 1 91 ? -3.720 -3.706 -0.541 1.00 94.19 91 LEU A O 1
ATOM 717 N N . GLU A 1 92 ? -5.933 -4.001 -0.799 1.00 93.81 92 GLU A N 1
ATOM 718 C CA . GLU A 1 92 ? -5.807 -4.876 -1.964 1.00 93.81 92 GLU A CA 1
ATOM 719 C C . GLU A 1 92 ? -5.232 -4.131 -3.176 1.00 93.81 92 GLU A C 1
ATOM 721 O O . GLU A 1 92 ? -4.283 -4.608 -3.815 1.00 93.81 92 GLU A O 1
ATOM 726 N N . LYS A 1 93 ? -5.752 -2.932 -3.452 1.00 95.50 93 LYS A N 1
ATOM 727 C CA . LYS A 1 93 ? -5.260 -2.049 -4.513 1.00 95.50 93 LYS A CA 1
ATOM 728 C C . LYS A 1 93 ? -3.801 -1.656 -4.293 1.00 95.50 93 LYS A C 1
ATOM 730 O O . LYS A 1 93 ? -2.996 -1.771 -5.215 1.00 95.50 93 LYS A O 1
ATOM 735 N N . LEU A 1 94 ? -3.445 -1.261 -3.070 1.00 95.12 94 LEU A N 1
ATOM 736 C CA . LEU A 1 94 ? -2.084 -0.896 -2.677 1.00 95.12 94 LEU A CA 1
ATOM 737 C C . LEU A 1 94 ? -1.100 -2.033 -2.963 1.00 95.12 94 LEU A C 1
ATOM 739 O O . LEU A 1 94 ? -0.048 -1.802 -3.556 1.00 95.12 94 LEU A O 1
ATOM 743 N N . ARG A 1 95 ? -1.445 -3.268 -2.583 1.00 92.44 95 ARG A N 1
ATOM 744 C CA . ARG A 1 95 ? -0.611 -4.451 -2.847 1.00 92.44 95 ARG A CA 1
ATOM 745 C C . ARG A 1 95 ? -0.441 -4.700 -4.346 1.00 92.44 95 ARG A C 1
ATOM 747 O O . ARG A 1 95 ? 0.666 -4.993 -4.796 1.00 92.44 95 ARG A O 1
ATOM 754 N N . THR A 1 96 ? -1.524 -4.588 -5.109 1.00 93.00 96 THR A N 1
ATOM 755 C CA . THR A 1 96 ? -1.506 -4.803 -6.562 1.00 93.00 96 THR A CA 1
ATOM 756 C C . THR A 1 96 ? -0.625 -3.771 -7.267 1.00 93.00 96 THR A C 1
ATOM 758 O O . THR A 1 96 ? 0.258 -4.143 -8.040 1.00 93.00 96 THR A O 1
ATOM 761 N N . GLU A 1 97 ? -0.792 -2.486 -6.949 1.00 94.25 97 GLU A N 1
ATOM 762 C CA . GLU A 1 97 ? 0.036 -1.409 -7.507 1.00 94.25 97 GLU A CA 1
ATOM 763 C C . GLU A 1 97 ? 1.497 -1.521 -7.055 1.00 94.25 97 GLU A C 1
ATOM 765 O O . GLU A 1 97 ? 2.408 -1.333 -7.861 1.00 94.25 97 GLU A O 1
ATOM 770 N N . TYR A 1 98 ? 1.753 -1.903 -5.800 1.00 92.88 98 TYR A N 1
ATOM 771 C CA . TYR A 1 98 ? 3.116 -2.103 -5.309 1.00 92.88 98 TYR A CA 1
ATOM 772 C C . TYR A 1 98 ? 3.892 -3.099 -6.179 1.00 92.88 98 TYR A C 1
ATOM 774 O O . TYR A 1 98 ? 4.990 -2.785 -6.641 1.00 92.88 98 TYR A O 1
ATOM 782 N N . HIS A 1 99 ? 3.313 -4.270 -6.459 1.00 92.56 99 HIS A N 1
ATOM 783 C CA . HIS A 1 99 ? 3.966 -5.281 -7.294 1.00 92.56 99 HIS A CA 1
ATOM 784 C C . HIS A 1 99 ? 4.040 -4.889 -8.774 1.00 92.56 99 HIS A C 1
ATOM 786 O O . HIS A 1 99 ? 4.965 -5.322 -9.456 1.00 92.56 99 HIS A O 1
ATOM 792 N N . ARG A 1 100 ? 3.129 -4.037 -9.260 1.00 93.50 100 ARG A N 1
ATOM 793 C CA . ARG A 1 100 ? 3.175 -3.500 -10.627 1.00 93.50 100 ARG A CA 1
ATOM 794 C C . ARG A 1 100 ? 4.423 -2.650 -10.873 1.00 93.50 100 ARG A C 1
ATOM 796 O O . ARG A 1 100 ? 5.049 -2.789 -11.918 1.00 93.50 100 ARG A O 1
ATOM 803 N N . TYR A 1 101 ? 4.786 -1.790 -9.921 1.00 92.81 101 TYR A N 1
ATOM 804 C CA . TYR A 1 101 ? 5.980 -0.939 -10.019 1.00 92.81 101 TYR A CA 1
ATOM 805 C C . TYR A 1 101 ? 7.261 -1.616 -9.505 1.00 92.81 101 TYR A C 1
ATOM 807 O O . TYR A 1 101 ? 8.354 -1.116 -9.755 1.00 92.81 101 TYR A O 1
ATOM 815 N N . HIS A 1 102 ? 7.144 -2.758 -8.818 1.00 92.81 102 HIS A N 1
ATOM 816 C CA . HIS A 1 102 ? 8.273 -3.511 -8.264 1.00 92.81 102 HIS A CA 1
ATOM 817 C C . HIS A 1 102 ? 8.257 -4.977 -8.731 1.00 92.81 102 HIS A C 1
ATOM 819 O O . HIS A 1 102 ? 8.126 -5.890 -7.903 1.00 92.81 102 HIS A O 1
ATOM 825 N N . PRO A 1 103 ? 8.422 -5.243 -10.043 1.00 94.88 103 PRO A N 1
ATOM 826 C CA . PRO A 1 103 ? 8.490 -6.611 -10.565 1.00 94.88 103 PRO A CA 1
ATOM 827 C C . PRO A 1 103 ? 9.652 -7.405 -9.946 1.00 94.88 103 PRO A C 1
ATOM 829 O O . PRO A 1 103 ? 9.553 -8.612 -9.732 1.00 94.88 103 PRO A O 1
ATOM 832 N N . ASN A 1 104 ? 10.719 -6.720 -9.529 1.00 94.69 104 ASN A N 1
ATOM 833 C CA . ASN A 1 104 ? 11.845 -7.289 -8.786 1.00 94.69 104 ASN A CA 1
ATOM 834 C C . ASN A 1 104 ? 11.461 -7.869 -7.408 1.00 94.69 104 ASN A C 1
ATOM 836 O O . ASN A 1 104 ? 12.261 -8.574 -6.791 1.00 94.69 104 ASN A O 1
ATOM 840 N N . ARG A 1 105 ? 10.265 -7.555 -6.895 1.00 94.06 105 ARG A N 1
ATOM 841 C CA . ARG A 1 105 ? 9.722 -8.031 -5.611 1.00 94.06 105 ARG A CA 1
ATOM 842 C C . ARG A 1 105 ? 8.568 -9.023 -5.787 1.00 94.06 105 ARG A C 1
ATOM 844 O O . ARG A 1 105 ? 7.870 -9.314 -4.817 1.00 94.06 105 ARG A O 1
ATOM 851 N N . ILE A 1 106 ? 8.350 -9.560 -6.991 1.00 95.19 106 ILE A N 1
ATOM 852 C CA . ILE A 1 106 ? 7.235 -10.480 -7.271 1.00 95.19 106 ILE A CA 1
ATOM 853 C C . ILE A 1 106 ? 7.243 -11.727 -6.373 1.00 95.19 106 ILE A C 1
ATOM 855 O O . ILE A 1 106 ? 6.188 -12.177 -5.945 1.00 95.19 106 ILE A O 1
ATOM 859 N N . ALA A 1 107 ? 8.422 -12.228 -5.994 1.00 93.31 107 ALA A N 1
ATOM 860 C CA . ALA A 1 107 ? 8.559 -13.382 -5.102 1.00 93.31 107 ALA A CA 1
ATOM 861 C C . ALA A 1 107 ? 7.996 -13.144 -3.685 1.00 93.31 107 ALA A C 1
ATOM 863 O O . ALA A 1 107 ? 7.731 -14.098 -2.962 1.00 93.31 107 ALA A O 1
ATOM 864 N N . SER A 1 108 ? 7.809 -11.884 -3.277 1.00 90.75 108 SER A N 1
ATOM 865 C CA . SER A 1 108 ? 7.194 -11.529 -1.992 1.00 90.75 108 SER A CA 1
ATOM 866 C C . SER A 1 108 ? 5.661 -11.480 -2.051 1.00 90.75 108 SER A C 1
ATOM 868 O O . SER A 1 108 ? 5.023 -11.303 -1.013 1.00 90.75 108 SER A O 1
ATOM 870 N N . LYS A 1 109 ? 5.058 -11.612 -3.241 1.00 92.69 109 LYS A N 1
ATOM 871 C CA . LYS A 1 109 ? 3.603 -11.649 -3.416 1.00 92.69 109 LY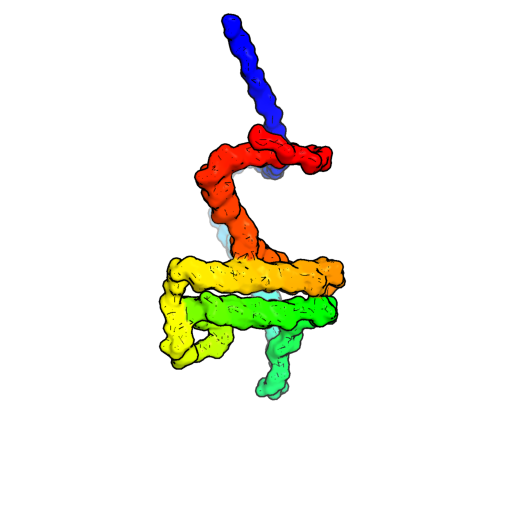S A CA 1
ATOM 872 C C . LYS A 1 109 ? 3.060 -12.976 -2.861 1.00 92.69 109 LYS A C 1
ATOM 874 O O . LYS A 1 109 ? 3.558 -14.038 -3.236 1.00 92.69 109 LYS A O 1
ATOM 879 N N . PRO A 1 110 ? 2.037 -12.957 -1.990 1.00 89.69 110 PRO A N 1
ATOM 880 C CA . PRO A 1 110 ? 1.453 -14.190 -1.473 1.00 89.69 110 PRO A CA 1
ATOM 881 C C . PRO A 1 110 ? 0.751 -14.965 -2.597 1.00 89.69 110 PRO A C 1
ATOM 883 O O . PRO A 1 110 ? 0.052 -14.367 -3.414 1.00 89.69 110 PRO A O 1
ATOM 886 N N . GLY A 1 111 ? 0.921 -16.290 -2.620 1.00 91.00 111 GLY A N 1
ATOM 887 C CA . GLY A 1 111 ? 0.271 -17.178 -3.594 1.00 91.00 111 GLY A CA 1
ATOM 888 C C . GLY A 1 111 ? 0.901 -17.200 -4.992 1.00 91.00 111 GLY A C 1
ATOM 889 O O . GLY A 1 111 ? 0.308 -17.763 -5.906 1.00 91.00 111 GLY A O 1
ATOM 890 N N . VAL A 1 112 ? 2.083 -16.601 -5.179 1.00 94.00 112 VAL A N 1
ATOM 891 C CA . VAL A 1 112 ? 2.784 -16.599 -6.471 1.00 94.00 112 VAL A CA 1
ATOM 892 C C . VAL A 1 112 ? 3.423 -17.961 -6.768 1.00 94.00 112 VAL A C 1
ATOM 894 O O . VAL A 1 112 ? 4.027 -18.588 -5.894 1.00 94.00 112 VAL A O 1
ATOM 897 N N . THR A 1 113 ? 3.325 -18.419 -8.016 1.00 96.50 113 THR A N 1
ATOM 898 C CA . THR A 1 113 ? 3.995 -19.649 -8.474 1.00 96.50 113 THR A CA 1
ATOM 899 C C . THR A 1 113 ? 5.419 -19.367 -8.952 1.00 96.50 113 THR A C 1
ATOM 901 O O . THR A 1 113 ? 5.738 -18.268 -9.408 1.00 96.50 113 THR A O 1
ATOM 904 N N . SER A 1 114 ? 6.297 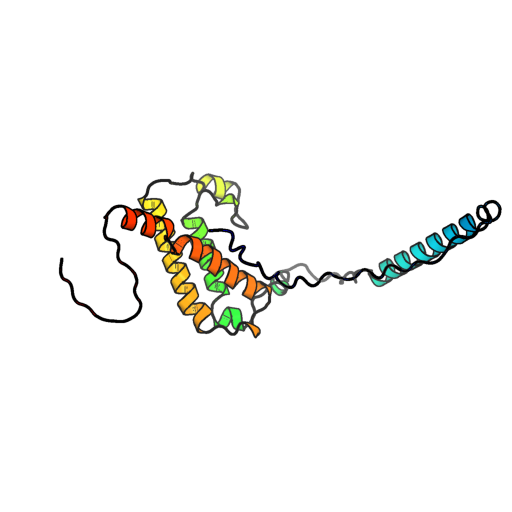-20.373 -8.916 1.00 95.44 114 SER A N 1
ATOM 905 C CA . SER A 1 114 ? 7.670 -20.233 -9.428 1.00 95.44 114 SER A CA 1
ATOM 906 C C . SER A 1 114 ? 7.712 -19.892 -10.925 1.00 95.44 114 SER A C 1
ATOM 908 O O . SER A 1 114 ? 8.606 -19.168 -11.365 1.00 95.44 114 SER A O 1
ATOM 910 N N . SER A 1 115 ? 6.731 -20.357 -11.702 1.00 96.50 115 SER A N 1
ATOM 911 C CA . SER A 1 115 ? 6.545 -19.988 -13.107 1.00 96.50 115 SER A CA 1
ATOM 912 C C . SER A 1 115 ? 6.172 -18.515 -13.284 1.00 96.50 115 SER A C 1
ATOM 914 O O . SER A 1 115 ? 6.786 -17.849 -14.113 1.00 96.50 115 SER A O 1
ATOM 916 N N . GLU A 1 116 ? 5.234 -17.986 -12.487 1.00 95.69 116 GLU A N 1
ATOM 917 C CA . GLU A 1 116 ? 4.847 -16.563 -12.535 1.00 95.69 116 GLU A CA 1
ATOM 918 C C . GLU A 1 116 ? 6.035 -15.668 -12.165 1.00 95.69 116 GLU A C 1
ATOM 920 O O . GLU A 1 116 ? 6.312 -14.690 -12.858 1.00 95.69 116 GLU A O 1
ATOM 925 N N . VAL A 1 117 ? 6.813 -16.048 -11.143 1.00 96.06 117 VAL A N 1
ATOM 926 C CA . VAL A 1 117 ? 8.040 -15.323 -10.775 1.00 96.06 117 VAL A CA 1
ATOM 927 C C . VAL A 1 117 ? 9.013 -15.263 -11.951 1.00 96.06 117 VAL A C 1
ATOM 929 O O . VAL A 1 117 ? 9.503 -14.185 -12.264 1.00 96.06 117 VAL A O 1
ATOM 932 N N . ARG A 1 118 ? 9.276 -16.382 -12.638 1.00 96.06 118 ARG A N 1
ATOM 933 C CA . ARG A 1 118 ? 10.205 -16.407 -13.785 1.00 96.06 118 ARG A CA 1
ATOM 934 C C . ARG A 1 118 ? 9.737 -15.552 -14.966 1.00 96.06 118 ARG A C 1
ATOM 936 O O . ARG A 1 118 ? 10.580 -15.058 -15.702 1.00 96.06 118 ARG A O 1
ATOM 943 N N . GLN A 1 119 ? 8.428 -15.396 -15.151 1.00 96.31 119 GLN A N 1
ATOM 944 C CA . GLN A 1 119 ? 7.857 -14.606 -16.247 1.00 96.31 119 GLN A CA 1
ATOM 945 C C . GLN A 1 119 ? 7.828 -13.105 -15.941 1.00 96.31 119 GLN A C 1
ATOM 947 O O . GLN A 1 119 ? 8.085 -12.292 -16.824 1.00 96.31 119 GLN A O 1
ATOM 952 N N . VAL A 1 120 ? 7.496 -12.737 -14.702 1.00 95.69 120 VAL A N 1
ATOM 953 C CA . VAL A 1 120 ? 7.250 -11.340 -14.310 1.00 95.69 120 VAL A CA 1
ATOM 954 C C . VAL A 1 120 ? 8.497 -10.671 -13.739 1.00 95.69 120 VAL A C 1
ATOM 956 O O . VAL A 1 120 ? 8.616 -9.449 -13.803 1.00 95.69 120 VAL A O 1
ATOM 959 N N . TYR A 1 121 ? 9.425 -11.440 -13.163 1.00 96.75 121 TYR A N 1
ATOM 960 C CA . TYR A 1 121 ? 10.606 -10.875 -12.523 1.00 96.75 121 TYR A CA 1
ATOM 961 C C . TYR A 1 121 ? 11.440 -10.068 -13.516 1.00 96.75 121 TYR A C 1
ATOM 963 O O . TYR A 1 121 ? 11.912 -10.571 -14.534 1.00 96.75 121 TYR A O 1
ATOM 971 N N . GLN A 1 122 ? 11.676 -8.815 -13.153 1.00 95.62 122 GLN A N 1
ATOM 972 C CA . GLN A 1 122 ? 12.607 -7.923 -13.824 1.00 95.62 122 GLN A CA 1
ATOM 973 C C . GLN A 1 122 ? 13.492 -7.280 -12.756 1.00 95.62 122 GLN A C 1
ATOM 975 O O . GLN A 1 122 ? 12.993 -6.999 -11.662 1.00 95.62 122 GLN A O 1
ATOM 980 N N . PRO A 1 123 ? 14.789 -7.047 -13.023 1.00 95.38 123 PRO A N 1
ATOM 981 C CA . PRO A 1 123 ? 15.639 -6.268 -12.130 1.00 95.38 123 PRO A CA 1
ATOM 982 C C . PRO A 1 123 ? 15.067 -4.867 -11.877 1.00 95.38 123 PRO A C 1
ATOM 984 O O . PRO A 1 123 ? 14.258 -4.358 -12.648 1.00 95.38 123 PRO A O 1
ATOM 987 N N . TYR A 1 124 ? 15.494 -4.235 -10.784 1.00 94.25 124 TYR A N 1
ATOM 988 C CA . TYR A 1 124 ? 15.068 -2.872 -10.471 1.00 94.25 124 TYR A CA 1
ATOM 989 C C . TYR A 1 124 ? 15.563 -1.883 -11.537 1.00 94.25 124 TYR A C 1
ATOM 991 O O . TYR A 1 124 ? 16.748 -1.872 -11.870 1.00 94.25 124 TYR A O 1
ATOM 999 N N . ASP A 1 125 ? 14.656 -1.049 -12.046 1.00 94.44 125 ASP A N 1
ATOM 1000 C CA . ASP A 1 125 ? 14.956 -0.038 -13.058 1.00 94.44 125 ASP A CA 1
ATOM 1001 C C . ASP A 1 125 ? 15.385 1.280 -12.394 1.00 94.44 125 ASP A C 1
ATOM 1003 O O . ASP A 1 125 ? 14.598 1.947 -11.722 1.00 94.44 125 ASP A O 1
ATOM 1007 N N . PHE A 1 126 ? 16.650 1.659 -12.588 1.00 94.06 126 PHE A N 1
ATOM 1008 C CA . PHE A 1 126 ? 17.229 2.888 -12.039 1.00 94.06 126 PHE A CA 1
ATOM 1009 C C . PHE A 1 126 ? 16.991 4.126 -12.914 1.00 94.06 126 PHE A C 1
ATOM 1011 O O . PHE A 1 126 ? 17.445 5.215 -12.554 1.00 94.06 126 PHE A O 1
ATOM 1018 N N . ARG A 1 127 ? 16.311 3.998 -14.063 1.00 94.88 127 ARG A N 1
ATOM 1019 C CA . ARG A 1 127 ? 16.011 5.154 -14.916 1.00 94.88 127 ARG A CA 1
ATOM 1020 C C . ARG A 1 127 ? 15.159 6.171 -14.144 1.00 94.88 127 ARG A C 1
ATOM 1022 O O . ARG A 1 127 ? 14.200 5.785 -13.469 1.00 94.88 127 ARG A O 1
ATOM 1029 N N . PRO A 1 128 ? 15.443 7.477 -14.279 1.00 93.38 128 PRO A N 1
ATOM 1030 C CA . PRO A 1 128 ? 14.726 8.514 -13.539 1.00 93.38 128 PRO A CA 1
ATOM 1031 C C . PRO A 1 128 ? 13.220 8.510 -13.834 1.00 93.38 128 PRO A C 1
ATOM 1033 O O . PRO A 1 128 ? 12.418 8.752 -12.938 1.00 93.38 128 PRO A O 1
ATOM 1036 N N . GLU A 1 129 ? 12.823 8.168 -15.061 1.00 94.62 129 GLU A N 1
ATOM 1037 C CA . GLU A 1 129 ? 11.418 8.036 -15.460 1.00 94.62 129 GLU A CA 1
ATOM 1038 C C . GLU A 1 129 ? 10.691 6.923 -14.693 1.00 94.62 129 GLU A C 1
ATOM 1040 O O . GLU A 1 129 ? 9.568 7.122 -14.232 1.00 94.62 129 GLU A O 1
ATOM 1045 N N . ALA A 1 130 ? 11.334 5.767 -14.502 1.00 93.00 130 ALA A N 1
ATOM 1046 C CA . ALA A 1 130 ? 10.756 4.645 -13.766 1.00 93.00 130 ALA A CA 1
ATOM 1047 C C . ALA A 1 130 ? 10.571 4.989 -12.279 1.00 93.00 130 ALA A C 1
ATOM 1049 O O . ALA A 1 130 ? 9.494 4.771 -11.717 1.00 93.00 130 ALA A O 1
ATOM 1050 N N . ILE A 1 131 ? 11.584 5.615 -11.667 1.00 91.81 131 ILE A N 1
ATOM 1051 C CA . ILE A 1 131 ? 11.536 6.087 -10.274 1.00 91.81 131 ILE A CA 1
ATOM 1052 C C . ILE A 1 131 ? 10.448 7.152 -10.097 1.00 91.81 131 ILE A C 1
ATOM 1054 O O . ILE A 1 131 ? 9.677 7.100 -9.133 1.00 91.81 131 ILE A O 1
ATOM 1058 N N . LYS A 1 132 ? 10.352 8.100 -11.039 1.00 92.38 132 LYS A N 1
ATOM 1059 C CA . LYS A 1 132 ? 9.315 9.135 -11.038 1.00 92.38 132 LYS A CA 1
ATOM 1060 C C . LYS A 1 132 ? 7.927 8.508 -11.117 1.00 92.38 132 LYS A C 1
ATOM 1062 O O . LYS A 1 132 ? 7.081 8.834 -10.296 1.00 92.38 132 LYS A O 1
ATOM 1067 N N . ASN A 1 133 ? 7.710 7.562 -12.028 1.00 93.62 133 ASN A N 1
ATOM 1068 C CA . ASN A 1 133 ? 6.415 6.897 -12.179 1.00 93.62 133 ASN A CA 1
ATOM 1069 C C . ASN A 1 133 ? 5.996 6.132 -10.912 1.00 93.62 133 ASN A C 1
ATOM 1071 O O . ASN A 1 133 ? 4.835 6.213 -10.508 1.00 93.62 133 ASN A O 1
ATOM 1075 N N . ALA A 1 134 ? 6.926 5.425 -10.261 1.00 91.62 134 ALA A N 1
ATOM 1076 C CA . ALA A 1 134 ? 6.655 4.737 -8.996 1.00 91.62 134 ALA A CA 1
ATOM 1077 C C . ALA A 1 134 ? 6.347 5.725 -7.853 1.00 91.62 134 ALA A C 1
ATOM 1079 O O . ALA A 1 134 ? 5.445 5.494 -7.039 1.00 91.62 134 ALA A O 1
ATOM 1080 N N . THR A 1 135 ? 7.063 6.851 -7.818 1.00 92.75 135 THR A N 1
ATOM 1081 C CA . THR A 1 135 ? 6.830 7.930 -6.849 1.00 92.75 135 THR A CA 1
ATOM 1082 C C . THR A 1 135 ? 5.469 8.591 -7.062 1.00 92.75 135 THR A C 1
ATOM 1084 O O . THR A 1 135 ? 4.693 8.707 -6.117 1.00 92.75 135 THR A O 1
ATOM 1087 N N . ASP A 1 136 ? 5.134 8.956 -8.300 1.00 93.94 136 ASP A N 1
ATOM 1088 C CA . ASP A 1 136 ? 3.857 9.575 -8.667 1.00 93.94 136 ASP A CA 1
ATOM 1089 C C . ASP A 1 136 ? 2.675 8.652 -8.320 1.00 93.94 136 ASP A C 1
ATOM 1091 O O . ASP A 1 136 ? 1.661 9.099 -7.775 1.00 93.94 136 ASP A O 1
ATOM 1095 N N . ALA A 1 137 ? 2.819 7.344 -8.560 1.00 93.69 137 ALA A N 1
ATOM 1096 C CA . ALA A 1 137 ? 1.823 6.351 -8.166 1.00 93.69 137 ALA A CA 1
ATOM 1097 C C . ALA A 1 137 ? 1.664 6.247 -6.640 1.00 93.69 137 ALA A C 1
ATOM 1099 O O . ALA A 1 137 ? 0.539 6.176 -6.143 1.00 93.69 137 ALA A O 1
ATOM 1100 N N . SER A 1 138 ? 2.768 6.290 -5.892 1.00 94.06 138 SER A N 1
ATOM 1101 C CA . SER A 1 138 ? 2.738 6.261 -4.424 1.00 94.06 138 SER A CA 1
ATOM 1102 C C . SER A 1 138 ? 2.080 7.517 -3.848 1.00 94.06 138 SER A C 1
ATOM 1104 O O . SER A 1 138 ? 1.244 7.409 -2.954 1.00 94.06 138 SER A O 1
ATOM 1106 N N . THR A 1 139 ? 2.371 8.692 -4.412 1.00 94.38 139 THR A N 1
ATOM 1107 C CA . THR A 1 139 ? 1.713 9.962 -4.061 1.00 94.38 139 THR A CA 1
ATOM 1108 C C . THR A 1 139 ? 0.209 9.905 -4.332 1.00 94.38 139 THR A C 1
ATOM 1110 O O . THR A 1 139 ? -0.594 10.317 -3.494 1.00 94.38 139 THR A O 1
ATOM 1113 N N . ARG A 1 140 ? -0.207 9.335 -5.473 1.00 95.38 140 ARG A N 1
ATOM 1114 C CA . ARG A 1 140 ? -1.630 9.128 -5.790 1.00 95.38 140 ARG A CA 1
ATOM 1115 C C . ARG A 1 140 ? -2.317 8.245 -4.745 1.00 95.38 140 ARG A C 1
ATOM 1117 O O . ARG A 1 140 ? -3.381 8.615 -4.257 1.00 95.38 140 ARG A O 1
ATOM 1124 N N . LEU A 1 141 ? -1.703 7.118 -4.382 1.00 95.88 141 LEU A N 1
ATOM 1125 C CA . LEU A 1 141 ? -2.233 6.201 -3.365 1.00 95.88 141 LEU A CA 1
ATOM 1126 C C . LEU A 1 141 ? -2.257 6.830 -1.968 1.00 95.88 141 LEU A C 1
ATOM 1128 O O . LEU A 1 141 ? -3.187 6.581 -1.206 1.00 95.88 141 LEU A O 1
ATOM 1132 N N . TYR A 1 142 ? -1.266 7.656 -1.631 1.00 95.50 142 TYR A N 1
ATOM 1133 C CA . TYR A 1 142 ? -1.238 8.401 -0.374 1.00 95.50 142 TYR A CA 1
ATOM 1134 C C . TYR A 1 142 ? -2.420 9.373 -0.276 1.00 95.50 142 TYR A C 1
ATOM 1136 O O . TYR A 1 142 ? -3.147 9.373 0.718 1.00 95.50 142 TYR A O 1
ATOM 1144 N N . ASN A 1 143 ? -2.652 10.151 -1.335 1.00 95.06 143 ASN A N 1
ATOM 1145 C CA . ASN A 1 143 ? -3.771 11.087 -1.404 1.00 95.06 143 ASN A CA 1
ATOM 1146 C C . ASN A 1 143 ? -5.117 10.356 -1.357 1.00 95.06 143 ASN A C 1
ATOM 1148 O O . ASN A 1 143 ? -6.026 10.787 -0.650 1.00 95.06 143 ASN A O 1
ATOM 1152 N N . GLU A 1 144 ? -5.241 9.229 -2.059 1.00 95.00 144 GLU A N 1
ATOM 1153 C CA . GLU A 1 144 ? -6.426 8.371 -1.994 1.00 95.00 144 GLU A CA 1
ATOM 1154 C C . GLU A 1 144 ? -6.665 7.869 -0.567 1.00 95.00 144 GLU A C 1
ATOM 1156 O O . GLU A 1 144 ? -7.759 8.048 -0.042 1.00 95.00 144 GLU A O 1
ATOM 1161 N N . LEU A 1 145 ? -5.645 7.333 0.108 1.00 95.31 145 LEU A N 1
ATOM 1162 C CA . LEU A 1 145 ? -5.752 6.879 1.497 1.00 95.31 145 LEU A CA 1
ATOM 1163 C C . LEU A 1 145 ? -6.207 8.008 2.431 1.00 95.31 145 LEU A C 1
ATOM 1165 O O . LEU A 1 145 ? -7.038 7.794 3.315 1.00 95.31 145 LEU A O 1
ATOM 1169 N N . GLN A 1 146 ? -5.662 9.210 2.243 1.00 94.81 146 GLN A N 1
ATOM 1170 C CA . GLN A 1 146 ? -5.963 10.355 3.093 1.00 94.81 146 GLN A CA 1
ATOM 1171 C C . GLN A 1 146 ? -7.383 10.896 2.878 1.00 94.81 146 GLN A C 1
ATOM 1173 O O . GLN A 1 146 ? -8.046 11.267 3.845 1.00 94.81 146 GLN A O 1
ATOM 1178 N N . THR A 1 147 ? -7.853 10.912 1.632 1.00 94.88 147 THR A N 1
ATOM 1179 C CA . THR A 1 147 ? -9.170 11.453 1.258 1.00 94.88 147 THR A CA 1
ATOM 1180 C C . THR A 1 147 ? -10.310 10.458 1.431 1.00 94.88 147 THR A C 1
ATOM 1182 O O . THR A 1 147 ? -11.414 10.873 1.755 1.00 94.88 147 THR A O 1
ATOM 1185 N N . THR A 1 148 ? -10.063 9.161 1.235 1.00 91.94 148 THR A N 1
ATOM 1186 C CA . THR A 1 148 ? -11.108 8.125 1.303 1.00 91.94 148 THR A CA 1
ATOM 1187 C C . THR A 1 148 ? -11.190 7.487 2.685 1.00 91.94 148 THR A C 1
ATOM 1189 O O . THR A 1 148 ? -12.255 7.455 3.293 1.00 91.94 148 THR A O 1
ATOM 1192 N N . VAL A 1 149 ? -10.061 7.008 3.213 1.00 92.62 149 VAL A N 1
ATOM 1193 C CA . VAL A 1 149 ? -10.041 6.240 4.461 1.00 92.62 149 VAL A CA 1
ATOM 1194 C C . VAL A 1 149 ? -9.918 7.171 5.661 1.00 92.62 149 VAL A C 1
ATOM 1196 O O . VAL A 1 149 ? -10.765 7.138 6.547 1.00 92.62 149 VAL A O 1
ATOM 1199 N N . PHE A 1 150 ? -8.885 8.019 5.717 1.00 92.25 150 PHE A N 1
ATOM 1200 C CA . PHE A 1 150 ? -8.631 8.840 6.911 1.00 92.25 150 PHE A CA 1
ATOM 1201 C C . PHE A 1 150 ? -9.671 9.938 7.152 1.00 92.25 150 PHE A C 1
ATOM 1203 O O . PHE A 1 150 ? -9.820 10.354 8.298 1.00 92.25 150 PHE A O 1
ATOM 1210 N N . ALA A 1 151 ? -10.369 10.403 6.114 1.00 92.44 151 ALA A N 1
ATOM 1211 C CA . ALA A 1 151 ? -11.384 11.445 6.251 1.00 92.44 151 ALA A CA 1
ATOM 1212 C C . ALA A 1 151 ? -12.566 10.996 7.129 1.00 92.44 151 ALA A C 1
ATOM 1214 O O . ALA A 1 151 ? -13.012 11.754 7.987 1.00 92.44 151 ALA A O 1
ATOM 1215 N N . ASP A 1 152 ? -13.008 9.744 6.969 1.00 92.00 152 ASP A N 1
ATOM 1216 C CA . ASP A 1 152 ? -14.280 9.270 7.526 1.00 92.00 152 ASP A CA 1
ATOM 1217 C C . ASP A 1 152 ? -14.135 8.141 8.562 1.00 92.00 152 ASP A C 1
ATOM 1219 O O . ASP A 1 152 ? -15.141 7.591 9.018 1.00 92.00 152 ASP A O 1
ATOM 1223 N N . VAL A 1 153 ? -12.916 7.736 8.931 1.00 94.38 153 VAL A N 1
ATOM 1224 C CA . VAL A 1 153 ? -12.686 6.541 9.762 1.00 94.38 153 VAL A CA 1
ATOM 1225 C C . VAL A 1 153 ? -12.898 6.759 11.258 1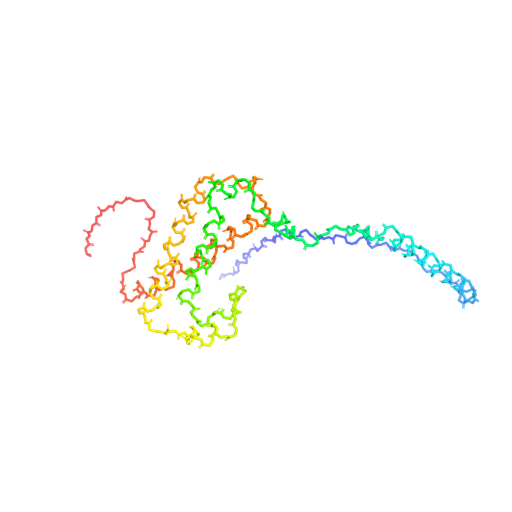.00 94.38 153 VAL A C 1
ATOM 1227 O O . VAL A 1 153 ? -12.305 7.631 11.888 1.00 94.38 153 VAL A O 1
ATOM 1230 N N . HIS A 1 154 ? -13.668 5.862 11.880 1.00 95.44 154 HIS A N 1
ATOM 1231 C CA . HIS A 1 154 ? -13.750 5.766 13.337 1.00 95.44 154 HIS A CA 1
ATOM 1232 C C . HIS A 1 154 ? -12.708 4.776 13.861 1.00 95.44 154 HIS A C 1
ATOM 1234 O O . HIS A 1 154 ? -12.968 3.573 13.966 1.00 95.44 154 HIS A O 1
ATOM 1240 N N . GLU A 1 155 ? -11.532 5.268 14.257 1.00 93.00 155 GLU A N 1
ATOM 1241 C CA . GLU A 1 155 ? -10.414 4.411 14.682 1.00 93.00 155 GLU A CA 1
ATOM 1242 C C . GLU A 1 155 ? -10.779 3.413 15.787 1.00 93.00 155 GLU A C 1
ATOM 1244 O O . GLU A 1 155 ? -10.306 2.275 15.775 1.00 93.00 155 GLU A O 1
ATOM 1249 N N . GLN A 1 156 ? -11.648 3.807 16.720 1.00 93.31 156 GLN A N 1
ATOM 1250 C CA . GLN A 1 156 ? -12.100 2.973 17.838 1.00 93.31 156 GLN A CA 1
ATOM 1251 C C . GLN A 1 156 ? -12.922 1.756 17.388 1.00 93.31 156 GLN A C 1
ATOM 1253 O O . GLN A 1 156 ? -12.913 0.735 18.073 1.00 93.31 156 GLN A O 1
ATOM 1258 N N . LYS A 1 157 ? -13.599 1.842 16.236 1.00 94.69 157 LYS A N 1
ATOM 1259 C CA . LYS A 1 157 ? -14.413 0.756 15.666 1.00 94.69 157 LYS A CA 1
ATOM 1260 C C . LYS A 1 157 ? -13.594 -0.206 14.797 1.00 94.69 157 LYS A C 1
ATOM 1262 O O . LYS A 1 157 ? -14.080 -1.289 14.469 1.00 94.69 157 LYS A O 1
ATOM 1267 N N . LEU A 1 158 ? -12.362 0.166 14.443 1.00 94.12 158 LEU A N 1
ATOM 1268 C CA . LEU A 1 158 ? -11.424 -0.713 13.749 1.00 94.12 158 LEU A CA 1
ATOM 1269 C C . LEU A 1 158 ? -10.806 -1.734 14.703 1.00 94.12 158 LEU A C 1
ATOM 1271 O O . LEU A 1 158 ? -10.462 -1.426 15.849 1.00 94.12 158 LEU A O 1
ATOM 1275 N N . LYS A 1 159 ? -10.558 -2.941 14.187 1.00 93.81 159 LYS A N 1
ATOM 1276 C CA . LYS A 1 159 ? -9.746 -3.938 14.894 1.00 93.81 159 LYS A CA 1
ATOM 1277 C C . LYS A 1 159 ? -8.297 -3.454 14.982 1.00 93.81 159 LYS A C 1
ATOM 1279 O O . LYS A 1 159 ? -7.803 -2.757 14.096 1.00 93.81 159 LYS A O 1
ATOM 1284 N N . LEU A 1 160 ? -7.566 -3.911 16.000 1.00 94.12 160 LEU A N 1
ATOM 1285 C CA . LEU A 1 160 ? -6.155 -3.547 16.197 1.00 94.12 160 LEU A CA 1
ATOM 1286 C C . LEU A 1 160 ? -5.291 -3.816 14.948 1.00 94.12 160 LEU A C 1
ATOM 1288 O O . LEU A 1 160 ? -4.465 -2.987 14.573 1.00 94.12 160 LEU A O 1
ATOM 1292 N N . ARG A 1 161 ? -5.527 -4.946 14.266 1.00 92.75 161 ARG A N 1
ATOM 1293 C CA . ARG A 1 161 ? -4.831 -5.320 13.023 1.00 92.75 161 ARG A CA 1
ATOM 1294 C C . ARG A 1 161 ? -5.092 -4.355 11.864 1.00 92.75 161 ARG A C 1
ATOM 1296 O O . ARG A 1 161 ? -4.173 -4.043 11.118 1.00 92.75 161 ARG A O 1
ATOM 1303 N N . GLU A 1 162 ? -6.320 -3.859 11.747 1.00 94.94 162 GLU A N 1
ATOM 1304 C CA . GLU A 1 162 ? -6.745 -2.935 10.687 1.00 94.94 162 GLU A CA 1
ATOM 1305 C C . GLU A 1 162 ? -6.156 -1.554 10.928 1.00 94.94 162 GLU A C 1
ATOM 1307 O O . GLU A 1 162 ? -5.571 -0.965 10.025 1.00 94.94 162 GLU A O 1
ATOM 1312 N N . ARG A 1 163 ? -6.218 -1.084 12.179 1.00 95.81 163 ARG A N 1
ATOM 1313 C CA . ARG A 1 163 ? -5.594 0.176 12.581 1.00 95.81 163 ARG A CA 1
ATOM 1314 C C . ARG A 1 163 ? -4.093 0.144 12.305 1.00 95.81 163 ARG A C 1
ATOM 1316 O O . ARG A 1 163 ? -3.562 1.057 11.681 1.00 95.81 163 ARG A O 1
ATOM 1323 N N . LYS A 1 164 ? -3.416 -0.945 12.687 1.00 95.56 164 LYS A N 1
ATOM 1324 C CA . LYS A 1 164 ? -1.997 -1.145 12.372 1.00 95.56 164 LYS A CA 1
ATOM 1325 C C . LYS A 1 164 ? -1.747 -1.115 10.862 1.00 95.56 164 LYS A C 1
ATOM 1327 O O . LYS A 1 164 ? -0.851 -0.400 10.430 1.00 95.56 164 LYS A O 1
ATOM 1332 N N . ALA A 1 165 ? -2.526 -1.853 10.071 1.00 94.94 165 ALA A N 1
ATOM 1333 C CA . ALA A 1 165 ? -2.371 -1.890 8.617 1.00 94.94 165 ALA A CA 1
ATOM 1334 C C . ALA A 1 165 ? -2.542 -0.502 7.980 1.00 94.94 165 ALA A C 1
ATOM 1336 O O . ALA A 1 165 ? -1.720 -0.107 7.158 1.00 94.94 165 ALA A O 1
ATOM 1337 N N . MET A 1 166 ? -3.545 0.261 8.416 1.00 95.50 166 MET A N 1
ATOM 1338 C CA . MET A 1 166 ? -3.814 1.622 7.948 1.00 95.50 166 MET A CA 1
ATOM 1339 C C . MET A 1 166 ? -2.636 2.572 8.221 1.00 95.50 166 MET A C 1
ATOM 1341 O O . MET A 1 166 ? -2.172 3.267 7.317 1.00 95.50 166 MET A O 1
ATOM 1345 N N . TYR A 1 167 ? -2.098 2.571 9.445 1.00 95.44 167 TYR A N 1
ATOM 1346 C CA . TYR A 1 167 ? -0.946 3.412 9.790 1.00 95.44 167 TYR A CA 1
ATOM 1347 C C . TYR A 1 167 ? 0.349 2.965 9.107 1.00 95.44 167 TYR A C 1
ATOM 1349 O O . TYR A 1 167 ? 1.141 3.809 8.689 1.00 95.44 167 TYR A O 1
ATOM 1357 N N . VAL A 1 168 ? 0.561 1.656 8.953 1.00 94.44 168 VAL A N 1
ATOM 1358 C CA . VAL A 1 168 ? 1.702 1.129 8.193 1.00 94.44 168 VAL A CA 1
ATOM 1359 C C . VAL A 1 168 ? 1.611 1.568 6.734 1.00 94.44 168 VAL A C 1
ATOM 1361 O O . VAL A 1 168 ? 2.597 2.075 6.207 1.00 94.44 168 VAL A O 1
ATOM 1364 N N . ALA A 1 169 ? 0.440 1.450 6.103 1.00 94.56 169 ALA A N 1
ATOM 1365 C CA . ALA A 1 169 ? 0.223 1.912 4.735 1.00 94.56 169 ALA A CA 1
ATOM 1366 C C . ALA A 1 169 ? 0.520 3.410 4.595 1.00 94.56 169 ALA A C 1
ATOM 1368 O O . ALA A 1 169 ? 1.274 3.801 3.706 1.00 94.56 169 ALA A O 1
ATOM 1369 N N . LYS A 1 170 ? 0.017 4.236 5.523 1.00 94.75 170 LYS A N 1
ATOM 1370 C CA . LYS A 1 170 ? 0.312 5.674 5.557 1.00 94.75 170 LYS A CA 1
ATOM 1371 C C . LYS A 1 170 ? 1.813 5.946 5.613 1.00 94.75 170 LYS A C 1
ATOM 1373 O O . LYS A 1 170 ? 2.308 6.726 4.811 1.00 94.75 170 LYS A O 1
ATOM 1378 N N . ASN A 1 171 ? 2.525 5.298 6.534 1.00 92.12 171 ASN A N 1
ATOM 1379 C CA . ASN A 1 171 ? 3.956 5.526 6.732 1.00 92.12 171 ASN A CA 1
ATOM 1380 C C . ASN A 1 171 ? 4.800 5.048 5.540 1.00 92.12 171 ASN A C 1
ATOM 1382 O O . ASN A 1 171 ? 5.761 5.702 5.152 1.00 92.12 171 ASN A O 1
ATOM 1386 N N . VAL A 1 172 ? 4.443 3.911 4.940 1.00 90.44 172 VAL A N 1
ATOM 1387 C CA . VAL A 1 172 ? 5.130 3.399 3.744 1.00 90.44 172 VAL A CA 1
ATOM 1388 C C . VAL A 1 172 ? 4.946 4.355 2.566 1.00 90.44 172 VAL A C 1
ATOM 1390 O O . VAL A 1 172 ? 5.905 4.644 1.855 1.00 90.44 172 VAL A O 1
ATOM 1393 N N . LEU A 1 173 ? 3.733 4.875 2.379 1.00 92.19 173 LEU A N 1
ATOM 1394 C CA . LEU A 1 173 ? 3.419 5.785 1.281 1.00 92.19 173 LEU A CA 1
ATOM 1395 C C . LEU A 1 173 ? 3.988 7.196 1.494 1.00 92.19 173 LEU A C 1
ATOM 1397 O O . LEU A 1 173 ? 4.446 7.808 0.529 1.00 92.19 173 LEU A O 1
ATOM 1401 N N . SER A 1 174 ? 4.022 7.702 2.732 1.00 87.19 174 SER A N 1
ATOM 1402 C CA . SER A 1 174 ? 4.554 9.040 3.029 1.00 87.19 174 SER A CA 1
ATOM 1403 C C . SER A 1 174 ? 6.053 9.140 2.759 1.00 87.19 174 SER A C 1
ATOM 1405 O O . SER A 1 174 ? 6.501 10.129 2.191 1.00 87.19 174 SER A O 1
ATOM 1407 N N . VAL A 1 175 ? 6.826 8.095 3.081 1.00 80.62 175 VAL A N 1
ATOM 1408 C CA . VAL A 1 175 ? 8.277 8.057 2.814 1.00 80.62 175 VAL A CA 1
ATOM 1409 C C . VAL A 1 175 ? 8.581 8.243 1.326 1.00 80.62 175 VAL A C 1
ATOM 1411 O O . VAL A 1 175 ? 9.561 8.898 0.975 1.00 80.62 175 VAL A O 1
ATOM 1414 N N . VAL A 1 176 ? 7.739 7.690 0.452 1.00 77.44 176 VAL A N 1
ATOM 1415 C CA . VAL A 1 176 ? 7.902 7.821 -1.000 1.00 77.44 176 VAL A CA 1
ATOM 1416 C C . VAL A 1 176 ? 7.377 9.170 -1.493 1.00 77.44 176 VAL A C 1
ATOM 1418 O O . VAL A 1 176 ? 8.035 9.828 -2.295 1.00 77.44 176 VAL A O 1
ATOM 1421 N N . SER A 1 177 ? 6.214 9.600 -0.997 1.00 67.06 177 SER A N 1
ATOM 1422 C CA . SER A 1 177 ? 5.556 10.836 -1.432 1.00 67.06 177 SER A CA 1
ATOM 1423 C C . SER A 1 177 ? 6.306 12.100 -1.021 1.00 67.06 177 SER A C 1
ATOM 1425 O O . SER A 1 177 ? 6.212 13.108 -1.723 1.00 67.06 177 SER A O 1
ATOM 1427 N N . ASP A 1 178 ? 7.003 12.088 0.117 1.00 61.34 178 ASP A N 1
ATOM 1428 C CA . ASP A 1 178 ? 7.512 13.332 0.680 1.00 61.34 178 ASP A CA 1
ATOM 1429 C C . ASP A 1 178 ? 8.621 13.949 -0.169 1.00 61.34 178 ASP A C 1
ATOM 1431 O O . ASP A 1 178 ? 8.743 15.169 -0.150 1.00 61.34 178 ASP A O 1
ATOM 1435 N N . GLY A 1 179 ? 9.404 13.178 -0.942 1.00 58.88 179 GLY A N 1
ATOM 1436 C CA . GLY A 1 179 ? 10.406 13.713 -1.885 1.00 58.88 179 GLY A CA 1
ATOM 1437 C C . GLY A 1 179 ? 11.310 14.818 -1.304 1.00 58.88 179 GLY A C 1
ATOM 1438 O O . GLY A 1 179 ? 11.938 15.583 -2.033 1.00 58.88 179 GLY A O 1
ATOM 1439 N N . THR A 1 180 ? 11.358 14.970 0.021 1.00 47.47 180 THR A N 1
ATOM 1440 C CA . THR A 1 180 ? 11.833 16.189 0.686 1.00 47.47 180 THR A CA 1
ATOM 1441 C C . THR A 1 180 ? 13.347 16.231 0.701 1.00 47.47 180 THR A C 1
ATOM 1443 O O . THR A 1 180 ? 13.924 17.295 0.901 1.00 47.47 180 THR A O 1
ATOM 1446 N N . LEU A 1 181 ? 13.995 15.106 0.395 1.00 45.81 181 LEU A N 1
ATOM 1447 C CA . LEU A 1 181 ? 15.409 15.071 0.060 1.00 45.81 181 LEU A CA 1
ATOM 1448 C C . LEU A 1 181 ? 15.665 15.664 -1.333 1.00 45.81 181 LEU A C 1
ATOM 1450 O O . LEU A 1 181 ? 16.555 16.494 -1.462 1.00 45.81 181 LEU A O 1
ATOM 1454 N N . THR A 1 182 ? 14.859 15.369 -2.357 1.00 45.03 182 THR A N 1
ATOM 1455 C CA . THR A 1 182 ? 15.066 15.935 -3.704 1.00 45.03 182 THR A CA 1
ATOM 1456 C C . THR A 1 182 ? 14.580 17.380 -3.822 1.00 45.03 182 THR A C 1
ATOM 1458 O O . THR A 1 182 ? 15.277 18.192 -4.427 1.00 45.03 182 THR A O 1
ATOM 1461 N N . LYS A 1 183 ? 13.475 17.768 -3.166 1.00 40.75 183 LYS A N 1
ATOM 1462 C CA . LYS A 1 183 ? 13.060 19.185 -3.101 1.00 40.75 183 LYS A CA 1
ATOM 1463 C C . LYS A 1 183 ? 14.060 20.061 -2.338 1.00 40.75 183 LYS A C 1
ATOM 1465 O O . LYS A 1 183 ? 14.307 21.173 -2.778 1.00 40.75 183 LYS A O 1
ATOM 1470 N N . ARG A 1 184 ? 14.697 19.589 -1.254 1.00 35.09 184 ARG A N 1
ATOM 1471 C CA . ARG A 1 184 ? 15.769 20.365 -0.590 1.00 35.09 184 ARG A CA 1
ATOM 1472 C C . ARG A 1 184 ? 17.046 20.457 -1.422 1.00 35.09 184 ARG A C 1
ATOM 1474 O O . ARG A 1 184 ? 17.694 21.495 -1.379 1.00 35.09 184 ARG A O 1
ATOM 1481 N N . ILE A 1 185 ? 17.405 19.407 -2.160 1.00 42.44 185 ILE A N 1
ATOM 1482 C CA . ILE A 1 185 ? 18.634 19.389 -2.967 1.00 42.44 185 ILE A CA 1
ATOM 1483 C C . ILE A 1 185 ? 18.503 20.294 -4.202 1.00 42.44 185 ILE A C 1
ATOM 1485 O O . ILE A 1 185 ? 19.453 20.996 -4.532 1.00 42.44 185 ILE A O 1
ATOM 1489 N N . ILE A 1 186 ? 17.330 20.354 -4.844 1.00 44.97 186 ILE A N 1
ATOM 1490 C CA . ILE A 1 186 ? 17.133 21.210 -6.027 1.00 44.97 186 ILE A CA 1
ATOM 1491 C C . ILE A 1 186 ? 16.996 22.689 -5.625 1.00 44.97 186 ILE A C 1
ATOM 1493 O O . ILE A 1 186 ? 17.585 23.547 -6.278 1.00 44.97 186 ILE A O 1
ATOM 1497 N N . THR A 1 187 ? 16.337 23.008 -4.503 1.00 40.59 187 THR A N 1
ATOM 1498 C CA . THR A 1 187 ? 16.275 24.399 -4.004 1.00 40.59 187 THR A CA 1
ATOM 1499 C C . THR A 1 187 ? 17.615 24.888 -3.440 1.00 40.59 187 THR A C 1
ATOM 1501 O O . THR A 1 187 ? 17.847 26.089 -3.384 1.00 40.59 187 THR A O 1
ATOM 1504 N N . ALA A 1 188 ? 18.531 23.988 -3.063 1.00 45.81 188 ALA A N 1
ATOM 1505 C CA . ALA A 1 188 ? 19.888 24.358 -2.651 1.00 45.81 188 ALA A CA 1
ATOM 1506 C C . ALA A 1 188 ? 20.833 24.660 -3.837 1.00 45.81 188 ALA A C 1
ATOM 1508 O O . ALA A 1 188 ? 21.929 25.171 -3.614 1.00 45.81 188 ALA A O 1
ATOM 1509 N N . GLY A 1 189 ? 20.430 24.353 -5.080 1.00 48.47 189 GLY A N 1
ATOM 1510 C CA . GLY A 1 189 ? 21.224 24.583 -6.297 1.00 48.47 189 GLY A CA 1
ATOM 1511 C C . GLY A 1 189 ? 20.974 25.926 -6.994 1.00 48.47 189 GLY A C 1
ATOM 1512 O O . GLY A 1 189 ? 21.799 26.372 -7.785 1.00 48.47 189 GLY A O 1
ATOM 1513 N N . THR A 1 190 ? 19.877 26.610 -6.680 1.00 50.31 190 THR A N 1
ATOM 1514 C CA . THR A 1 190 ? 19.655 28.014 -7.047 1.00 50.31 190 THR A CA 1
ATOM 1515 C C . THR A 1 190 ? 19.740 28.819 -5.765 1.00 50.31 190 THR A C 1
ATOM 1517 O O . THR A 1 190 ? 18.902 28.626 -4.891 1.00 50.31 190 THR A O 1
ATOM 1520 N N . GLY A 1 191 ? 20.757 29.671 -5.623 1.00 43.72 191 GLY A N 1
ATOM 1521 C CA . GLY A 1 191 ? 21.064 30.455 -4.419 1.00 43.72 191 GLY A CA 1
ATOM 1522 C C . GLY A 1 191 ? 20.012 31.501 -4.031 1.00 43.72 191 GLY A C 1
ATOM 1523 O O . GLY A 1 191 ? 20.340 32.669 -3.860 1.00 43.72 191 GLY A O 1
ATOM 1524 N N . CYS A 1 192 ? 18.756 31.096 -3.873 1.00 33.75 192 CYS A N 1
ATOM 1525 C CA . CYS A 1 192 ? 17.671 31.913 -3.372 1.00 33.75 192 CYS A CA 1
ATOM 1526 C C . CYS A 1 192 ? 17.273 31.363 -1.998 1.00 33.75 192 CYS A C 1
ATOM 1528 O O . CYS A 1 192 ? 16.543 30.378 -1.873 1.00 33.75 192 CYS A O 1
ATOM 1530 N N . TRP A 1 193 ? 17.808 31.983 -0.949 1.00 32.44 193 TRP A N 1
ATOM 1531 C CA . TRP A 1 193 ? 17.382 31.740 0.424 1.00 32.44 193 TRP A CA 1
ATOM 1532 C C . TRP A 1 193 ? 15.980 32.324 0.608 1.00 32.44 193 TRP A C 1
ATOM 1534 O O . TRP A 1 193 ? 15.829 33.469 1.023 1.00 32.44 193 TRP A O 1
ATOM 1544 N N . VAL A 1 194 ? 14.933 31.556 0.304 1.00 35.47 194 VAL A N 1
ATOM 1545 C CA . VAL A 1 194 ? 13.583 31.931 0.739 1.00 35.47 194 VAL A CA 1
ATOM 1546 C C . VAL A 1 194 ? 13.445 31.533 2.203 1.00 35.47 194 VAL A C 1
ATOM 1548 O O . VAL A 1 194 ? 13.236 30.371 2.553 1.00 35.47 194 VAL A O 1
ATOM 1551 N N . GLN A 1 195 ? 13.607 32.530 3.066 1.00 32.12 195 GLN A N 1
ATOM 1552 C CA . GLN A 1 195 ? 13.271 32.455 4.475 1.00 32.12 195 GLN A CA 1
ATOM 1553 C C . GLN A 1 195 ? 11.752 32.285 4.588 1.00 32.12 195 GLN A C 1
ATOM 1555 O O . GLN A 1 195 ? 10.989 33.181 4.232 1.00 32.12 195 GLN A O 1
ATOM 1560 N N . ILE A 1 196 ? 11.302 31.115 5.044 1.00 38.03 196 ILE A N 1
ATOM 1561 C CA . ILE A 1 196 ? 9.890 30.879 5.358 1.00 38.03 196 ILE A CA 1
ATOM 1562 C C . ILE A 1 196 ? 9.600 31.629 6.658 1.00 38.03 196 ILE A C 1
ATOM 1564 O O . ILE A 1 196 ? 9.716 31.081 7.753 1.00 38.03 196 ILE A O 1
ATOM 1568 N N . SER A 1 197 ? 9.260 32.906 6.527 1.00 36.53 197 SER A N 1
ATOM 1569 C CA . SER A 1 197 ? 8.594 33.654 7.582 1.00 36.53 197 SER A CA 1
ATOM 1570 C C . SER A 1 197 ? 7.094 33.465 7.421 1.00 36.53 197 SER A C 1
ATOM 1572 O O . SER A 1 197 ? 6.513 33.712 6.367 1.00 36.53 197 SER A O 1
ATOM 1574 N N . SER A 1 198 ? 6.497 32.974 8.498 1.00 39.94 198 SER A N 1
ATOM 1575 C CA . SER A 1 198 ? 5.064 32.913 8.742 1.00 39.94 198 SER A CA 1
ATOM 1576 C C . SER A 1 198 ? 4.354 34.218 8.342 1.00 39.94 198 SER A C 1
ATOM 1578 O O . SER A 1 198 ? 4.831 35.298 8.671 1.00 39.94 198 SER A O 1
ATOM 1580 N N . VAL A 1 199 ? 3.179 34.072 7.723 1.00 46.44 199 VAL A N 1
ATOM 1581 C CA . VAL A 1 199 ? 2.131 35.091 7.516 1.00 46.44 199 VAL A CA 1
ATOM 1582 C C . VAL A 1 199 ? 2.443 36.225 6.521 1.00 46.44 199 VAL A C 1
ATOM 1584 O O . VAL A 1 199 ? 3.111 37.199 6.831 1.00 46.44 199 VAL A O 1
ATOM 1587 N N . GLY A 1 200 ? 1.822 36.105 5.340 1.00 42.88 200 GLY A N 1
ATOM 1588 C CA . GLY A 1 200 ? 1.192 37.188 4.571 1.00 42.88 200 GLY A CA 1
ATOM 1589 C C . GLY A 1 200 ? 1.996 38.454 4.269 1.00 42.88 200 GLY A C 1
ATOM 1590 O O . GLY A 1 200 ? 1.950 39.398 5.041 1.00 42.88 200 GLY A O 1
ATOM 1591 N N . ASN A 1 201 ? 2.581 38.543 3.073 1.00 35.06 201 ASN A N 1
ATOM 1592 C CA . ASN A 1 201 ? 2.146 39.478 2.023 1.00 35.06 201 ASN A CA 1
ATOM 1593 C C . ASN A 1 201 ? 3.004 39.274 0.768 1.00 35.06 201 ASN A C 1
ATOM 1595 O O . ASN A 1 201 ? 4.222 39.136 0.852 1.00 35.06 201 ASN A O 1
ATOM 1599 N N . LEU A 1 202 ? 2.360 39.259 -0.398 1.00 39.59 202 LEU A N 1
ATOM 1600 C CA . LEU A 1 202 ? 3.033 39.249 -1.692 1.00 39.59 202 LEU A CA 1
ATOM 1601 C C . LEU A 1 202 ? 3.580 40.656 -1.970 1.00 39.59 202 LEU A C 1
ATOM 1603 O O . LEU A 1 202 ? 2.805 41.584 -2.186 1.00 39.59 202 LEU A O 1
ATOM 1607 N N . HIS A 1 203 ? 4.898 40.808 -2.034 1.00 32.16 203 HIS A N 1
ATOM 1608 C CA . HIS A 1 203 ? 5.498 41.831 -2.883 1.00 32.16 203 HIS A CA 1
ATOM 1609 C C . HIS A 1 203 ? 6.850 41.334 -3.387 1.00 32.16 203 HIS A C 1
ATOM 1611 O O . HIS A 1 203 ? 7.753 41.051 -2.603 1.00 32.16 203 HIS A O 1
ATOM 1617 N N . ALA A 1 204 ? 6.956 41.175 -4.703 1.00 35.25 204 ALA A N 1
ATOM 1618 C CA . ALA A 1 204 ? 8.198 40.836 -5.374 1.00 35.25 204 ALA A CA 1
ATOM 1619 C C . ALA A 1 204 ? 8.965 42.127 -5.669 1.00 35.25 204 ALA A C 1
ATOM 1621 O O . ALA A 1 204 ? 8.428 43.022 -6.318 1.00 35.25 204 ALA A O 1
ATOM 1622 N N . MET A 1 205 ? 10.214 42.200 -5.222 1.00 32.66 205 MET A N 1
ATOM 1623 C CA . MET A 1 205 ? 11.236 43.112 -5.731 1.00 32.66 205 MET A CA 1
ATOM 1624 C C . MET A 1 205 ? 12.565 42.353 -5.685 1.00 32.66 205 MET A C 1
ATOM 1626 O O . MET A 1 205 ? 12.829 41.666 -4.699 1.00 32.66 205 MET A O 1
ATOM 1630 N N . CYS A 1 206 ? 13.289 42.406 -6.807 1.00 34.69 206 CYS A N 1
ATOM 1631 C CA . CYS A 1 206 ? 14.504 41.648 -7.111 1.00 34.69 206 CYS A CA 1
ATOM 1632 C C . CYS A 1 206 ? 15.590 41.729 -6.036 1.00 34.69 206 CYS A C 1
ATOM 1634 O O . CYS A 1 206 ? 15.776 42.831 -5.472 1.00 34.69 206 CYS A O 1
#

Secondary structure (DSSP, 8-state):
-------PPPP-----------------TTSHHHHHHHHHHHHHHHHHHHHHHHHHHT----------SS-GGGTTPPPHHHHHTTHHHHHHHHHHHHHHH-GGGGGGSTT--HHHHHHH-------HHHHHHHHHHHHHHHHHIIIIIHHH--GGGS-HHHHHHHHHHHHHHHHHHT-HHHHHHHHTTS-------SS-------

Radius of gyration: 31.89 Å; chains: 1; bounding box: 54×78×77 Å

pLDDT: mean 72.82, std 23.4, range [32.12, 96.75]

Organism: NCBI:txid174260